Protein AF-A0A919H228-F1 (afdb_monomer_lite)

Sequence (212 aa):
MSLRRRLTRLFAGSGWNAVEVEDIHAIAPCDVLVVDIDRLEEVQDPTPVAALTYGTDVRHLGDVRADVRAIVDLDDLDEAFLEAVQEVAAGHGWISPTLVRPLLRGPHAGAAAHAGAQSAAQTTARTAAHPAAQAVAHTPLRVRHRDPVLTARESEVVSLVSQGMNNGEIAGALYIAESTVKFHMSNILQKTGFRDRSQLAARMPGRLPAAR

Foldseek 3Di:
DQLVVLLVVQPVLLQKDKDFDPDLVPDDDFLEKEEELVCQQVHDDQHEYAYEYAPQPNVPPPPGPYNDQHYDYSVPSHVLVSVQSVQSSVVHHYYHPRRPVSPVVPPPPPPPDPDDDDDDDDDDDDPDDPDPPDPSVPGMIGMHRHDQPQDLVLLLLLQVLLVVDDLVRSCVVVVHDSVVSVVSLVVSCVRRVPPDSVSSSVPDHRDNPDDD

InterPro domains:
  IPR000792 Transcription regulator LuxR, C-terminal [PF00196] (149-202)
  IPR000792 Transcription regulator LuxR, C-terminal [PR00038] (150-164)
  IPR000792 Transcription regulator LuxR, C-terminal [PR00038] (164-180)
  IPR000792 Transcription regulator LuxR, C-terminal [PR00038] (180-192)
  IPR000792 Transcription regulator LuxR, C-terminal [PS00622] (164-191)
  IPR000792 Transcription regulator LuxR, C-terminal [PS50043] (143-208)
  IPR000792 Transcription regulator LuxR, C-terminal [SM00421] (147-204)
  IPR000792 Transcription regulator LuxR, C-terminal [cd06170] (150-203)
  IPR016032 Signal transduction response regulator, C-terminal effector [SSF46894] (138-204)
  IPR036388 Winged helix-like DNA-binding domain superfamily [G3DSA:1.10.10.10] (113-205)

Secondary structure (DSSP, 8-state):
--HHHHHHHHTTTSSEEEEE-S-TTS----SEEEEEGGGGGG--S-S-EEEEESSS--TTGGG--S-EEEEEEGGGTTHHHHHHHHHHHTT--EE-HHHHHHHHT-TTTTSSSS-SS-----------------------EEEEEPPP---HHHHHHHHHHHTT--HHHHHHHHTS-HHHHHHHHHHHHHHHT-SSHHHHHHH----PPPP-

Organism: NCBI:txid67385

Structure (mmCIF, N/CA/C/O backbone):
data_AF-A0A919H228-F1
#
_entry.id   AF-A0A919H228-F1
#
loop_
_atom_site.group_PDB
_atom_site.id
_atom_site.type_symbol
_atom_site.label_atom_id
_atom_site.label_alt_id
_atom_site.label_comp_id
_atom_site.label_asym_id
_atom_site.label_entity_id
_atom_site.label_seq_id
_atom_site.pdbx_PDB_ins_code
_atom_site.Cartn_x
_atom_site.Cartn_y
_atom_site.Cartn_z
_atom_site.occupancy
_atom_site.B_iso_or_equiv
_atom_site.auth_seq_id
_atom_site.auth_comp_id
_atom_site.auth_asym_id
_atom_site.auth_atom_id
_atom_site.pdbx_PDB_model_num
ATOM 1 N N . MET A 1 1 ? 25.548 -4.931 -0.295 1.00 52.41 1 MET A N 1
ATOM 2 C CA . MET A 1 1 ? 24.426 -5.770 0.201 1.00 52.41 1 MET A CA 1
ATOM 3 C C . MET A 1 1 ? 23.535 -6.070 -0.997 1.00 52.41 1 MET A C 1
ATOM 5 O O . MET A 1 1 ? 23.352 -5.150 -1.777 1.00 52.41 1 MET A O 1
ATOM 9 N N . SER A 1 2 ? 23.040 -7.294 -1.218 1.00 70.44 2 SER A N 1
ATOM 10 C CA . SER A 1 2 ? 22.229 -7.555 -2.425 1.00 70.44 2 SER A CA 1
ATOM 11 C C . SER A 1 2 ? 20.886 -6.819 -2.358 1.00 70.44 2 SER A C 1
ATOM 13 O O . SER A 1 2 ? 20.246 -6.836 -1.301 1.00 70.44 2 SER A O 1
ATOM 15 N N . LEU A 1 3 ? 20.461 -6.202 -3.471 1.00 69.62 3 LEU A N 1
ATOM 16 C CA . LEU A 1 3 ? 19.177 -5.495 -3.601 1.00 69.62 3 LEU A CA 1
ATOM 17 C C . LEU A 1 3 ? 18.020 -6.350 -3.068 1.00 69.62 3 LEU A C 1
ATOM 19 O O . LEU A 1 3 ? 17.226 -5.904 -2.246 1.00 69.62 3 LEU A O 1
ATOM 23 N N . ARG A 1 4 ? 18.031 -7.633 -3.437 1.00 71.00 4 ARG A N 1
ATOM 24 C CA . ARG A 1 4 ? 17.135 -8.675 -2.932 1.00 71.00 4 ARG A CA 1
ATOM 25 C C . ARG A 1 4 ? 16.972 -8.641 -1.410 1.00 71.00 4 ARG A C 1
ATOM 27 O O . ARG A 1 4 ? 15.867 -8.507 -0.907 1.00 71.00 4 ARG A O 1
ATOM 34 N N . ARG A 1 5 ? 18.075 -8.704 -0.652 1.00 73.56 5 ARG A N 1
ATOM 35 C CA . ARG A 1 5 ? 18.026 -8.695 0.823 1.00 73.56 5 ARG A CA 1
ATOM 36 C C . ARG A 1 5 ? 17.520 -7.370 1.395 1.00 73.56 5 ARG A C 1
ATOM 38 O O . ARG A 1 5 ? 17.061 -7.374 2.536 1.00 73.56 5 ARG A O 1
ATOM 45 N N . ARG A 1 6 ? 17.669 -6.257 0.665 1.00 77.19 6 ARG A N 1
ATOM 46 C CA . ARG A 1 6 ? 17.141 -4.939 1.058 1.00 77.19 6 ARG A CA 1
ATOM 47 C C . ARG A 1 6 ? 15.624 -4.923 0.878 1.00 77.19 6 ARG A C 1
ATOM 49 O O . ARG A 1 6 ? 14.918 -4.681 1.848 1.00 77.19 6 ARG A O 1
ATOM 56 N N . LEU A 1 7 ? 15.142 -5.315 -0.300 1.00 79.31 7 LEU A N 1
ATOM 57 C CA . LEU A 1 7 ? 13.718 -5.353 -0.636 1.00 79.31 7 LEU A CA 1
ATOM 58 C C . LEU A 1 7 ? 12.942 -6.362 0.221 1.00 79.31 7 LEU A C 1
ATOM 60 O O . LEU A 1 7 ? 11.914 -6.009 0.787 1.00 79.31 7 LEU A O 1
ATOM 64 N N . THR A 1 8 ? 13.461 -7.577 0.436 1.00 78.00 8 THR A N 1
ATOM 65 C CA . THR A 1 8 ? 12.810 -8.556 1.330 1.00 78.00 8 THR A CA 1
ATOM 66 C C . THR A 1 8 ? 12.665 -8.029 2.759 1.00 78.00 8 THR A C 1
ATOM 68 O O . THR A 1 8 ? 11.653 -8.287 3.402 1.00 78.00 8 THR A O 1
ATOM 71 N N . ARG A 1 9 ? 13.661 -7.290 3.268 1.00 81.25 9 ARG A N 1
ATOM 72 C CA . ARG A 1 9 ? 13.572 -6.667 4.597 1.00 81.25 9 ARG A CA 1
ATOM 73 C C . ARG A 1 9 ? 12.569 -5.527 4.631 1.00 81.25 9 ARG A C 1
ATOM 75 O O . ARG A 1 9 ? 11.846 -5.412 5.608 1.00 81.25 9 ARG A O 1
ATOM 82 N N . LEU A 1 10 ? 12.528 -4.718 3.582 1.00 82.38 10 LEU A N 1
ATOM 83 C CA . LEU A 1 10 ? 11.635 -3.572 3.493 1.00 82.38 10 LEU A CA 1
ATOM 84 C C . LEU A 1 10 ? 10.159 -3.986 3.450 1.00 82.38 10 LEU A C 1
ATOM 86 O O . LEU A 1 10 ? 9.316 -3.362 4.084 1.00 82.38 10 LEU A O 1
ATOM 90 N N . PHE A 1 11 ? 9.856 -5.087 2.762 1.00 81.25 11 PHE A N 1
ATOM 91 C CA . PHE A 1 11 ? 8.508 -5.651 2.733 1.00 81.25 11 PHE A CA 1
ATOM 92 C C . PHE A 1 11 ? 8.161 -6.506 3.964 1.00 81.25 11 PHE A C 1
ATOM 94 O O . PHE A 1 11 ? 7.007 -6.892 4.156 1.00 81.25 11 PHE A O 1
ATOM 101 N N . ALA A 1 12 ? 9.128 -6.805 4.836 1.00 78.62 12 ALA A N 1
ATOM 102 C CA . ALA A 1 12 ? 8.861 -7.564 6.049 1.00 78.62 12 ALA A CA 1
ATOM 103 C C . ALA A 1 12 ? 8.071 -6.702 7.048 1.00 78.62 12 ALA A C 1
ATOM 105 O O . ALA A 1 12 ? 8.600 -5.766 7.636 1.00 78.62 12 ALA A O 1
ATOM 106 N N . GLY A 1 13 ? 6.796 -7.038 7.258 1.00 69.94 13 GLY A N 1
ATOM 107 C CA . GLY A 1 13 ? 5.924 -6.331 8.202 1.00 69.94 13 GLY A CA 1
ATOM 108 C C . GLY A 1 13 ? 5.185 -5.120 7.626 1.00 69.94 13 GLY A C 1
ATOM 109 O O . GLY A 1 13 ? 4.403 -4.517 8.349 1.00 69.94 13 GLY A O 1
ATOM 110 N N . SER A 1 14 ? 5.352 -4.802 6.336 1.00 68.88 14 SER A N 1
ATOM 111 C CA . SER A 1 14 ? 4.668 -3.671 5.686 1.00 68.88 14 SER A CA 1
ATOM 112 C C . SER A 1 14 ? 3.249 -3.990 5.201 1.00 68.88 14 SER A C 1
ATOM 114 O O . SER A 1 14 ? 2.602 -3.149 4.588 1.00 68.88 14 SER A O 1
ATOM 116 N N . GLY A 1 15 ? 2.767 -5.216 5.426 1.00 70.81 15 GLY A N 1
ATOM 117 C CA . GLY A 1 15 ? 1.489 -5.675 4.881 1.00 70.81 15 GLY A CA 1
ATOM 118 C C . GLY A 1 15 ? 1.546 -6.007 3.390 1.00 70.81 15 GLY A C 1
ATOM 119 O O . GLY A 1 15 ? 0.524 -6.346 2.821 1.00 70.81 15 GLY A O 1
ATOM 120 N N . TRP A 1 16 ? 2.719 -5.990 2.753 1.00 78.56 16 TRP A N 1
ATOM 121 C CA . TRP A 1 16 ? 2.899 -6.375 1.352 1.00 78.56 16 TRP A CA 1
ATOM 122 C C . TRP A 1 16 ? 3.677 -7.687 1.235 1.00 78.56 16 TRP A C 1
ATOM 124 O O . TRP A 1 16 ? 4.586 -7.978 2.009 1.00 78.56 16 TRP A O 1
ATOM 134 N N . ASN A 1 17 ? 3.316 -8.498 0.248 1.00 81.44 17 ASN A N 1
ATOM 135 C CA . ASN A 1 17 ? 4.008 -9.720 -0.120 1.00 81.44 17 ASN A CA 1
ATOM 136 C C . ASN A 1 17 ? 4.773 -9.499 -1.427 1.00 81.44 17 ASN A C 1
ATOM 138 O O . ASN A 1 17 ? 4.157 -9.373 -2.487 1.00 81.44 17 ASN A O 1
ATOM 142 N N . ALA A 1 18 ? 6.102 -9.478 -1.344 1.00 84.06 18 ALA A N 1
ATOM 143 C CA . ALA A 1 18 ? 6.985 -9.391 -2.499 1.00 84.06 18 ALA A CA 1
ATOM 144 C C . ALA A 1 18 ? 7.509 -10.783 -2.877 1.00 84.06 18 ALA A C 1
ATOM 146 O O . ALA A 1 18 ? 8.080 -11.487 -2.044 1.00 84.06 18 ALA A O 1
ATOM 147 N N . VAL A 1 19 ? 7.312 -11.178 -4.132 1.00 83.19 19 VAL A N 1
ATOM 148 C CA . VAL A 1 19 ? 7.723 -12.476 -4.677 1.00 83.19 19 VAL A CA 1
ATOM 149 C C . VAL A 1 19 ? 8.579 -12.242 -5.912 1.00 83.19 19 VAL A C 1
ATOM 151 O O . VAL A 1 19 ? 8.174 -11.515 -6.816 1.00 83.19 19 VAL A O 1
ATOM 154 N N . GLU A 1 20 ? 9.745 -12.879 -5.956 1.00 83.00 20 GLU A N 1
ATOM 155 C CA . GLU A 1 20 ? 10.616 -12.867 -7.132 1.00 83.00 20 GLU A CA 1
ATOM 156 C C . GLU A 1 20 ? 9.922 -13.491 -8.340 1.00 83.00 20 GLU A C 1
ATOM 158 O O . GLU A 1 20 ? 9.188 -14.478 -8.236 1.00 83.00 20 GLU A O 1
ATOM 163 N N . VAL A 1 21 ? 10.160 -12.880 -9.490 1.00 80.50 21 VAL A N 1
ATOM 164 C CA . VAL A 1 21 ? 9.673 -13.339 -10.779 1.00 80.50 21 VAL A CA 1
ATOM 165 C C . VAL A 1 21 ? 10.855 -13.957 -11.521 1.00 80.50 21 VAL A C 1
ATOM 167 O O . VAL A 1 21 ? 11.836 -13.273 -11.813 1.00 80.50 21 VAL A O 1
ATOM 170 N N . GLU A 1 22 ? 10.770 -15.260 -11.795 1.00 76.38 22 GLU A N 1
ATOM 171 C CA . GLU A 1 22 ? 11.784 -15.992 -12.569 1.00 76.38 22 GLU A CA 1
ATOM 172 C C . GLU A 1 22 ? 11.639 -15.740 -14.076 1.00 76.38 22 GLU A C 1
ATOM 174 O O . GLU A 1 22 ? 12.640 -15.575 -14.767 1.00 76.38 22 GLU A O 1
ATOM 179 N N . ASP A 1 23 ? 10.398 -15.646 -14.563 1.00 78.25 23 ASP A N 1
ATOM 180 C CA . ASP A 1 23 ? 10.063 -15.368 -15.961 1.00 78.25 23 ASP A CA 1
ATOM 181 C C . ASP A 1 23 ? 9.097 -14.177 -16.047 1.00 78.25 23 ASP A C 1
ATOM 183 O O . ASP A 1 23 ? 7.958 -14.236 -15.574 1.00 78.25 23 ASP A O 1
ATOM 187 N N . ILE A 1 24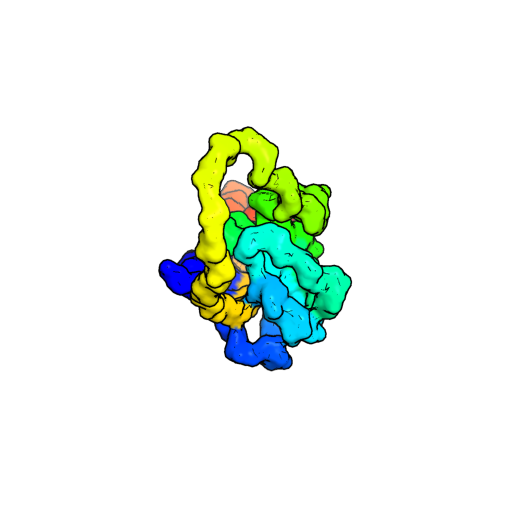 ? 9.572 -13.083 -16.646 1.00 73.75 24 ILE A N 1
ATOM 188 C CA . ILE A 1 24 ? 8.833 -11.822 -16.791 1.00 73.75 24 ILE A CA 1
ATOM 189 C C . ILE A 1 24 ? 7.689 -11.921 -17.814 1.00 73.75 24 ILE A C 1
ATOM 191 O O . ILE A 1 24 ? 6.810 -11.063 -17.840 1.00 73.75 24 ILE A O 1
ATOM 195 N N . HIS A 1 25 ? 7.653 -12.978 -18.627 1.00 77.25 25 HIS A N 1
ATOM 196 C CA . HIS A 1 25 ? 6.555 -13.245 -19.556 1.00 77.25 25 HIS A CA 1
ATOM 197 C C . HIS A 1 25 ? 5.446 -14.105 -18.930 1.00 77.25 25 HIS A C 1
ATOM 199 O O . HIS A 1 25 ? 4.345 -14.177 -19.475 1.00 77.25 25 HIS A O 1
ATOM 205 N N . ALA A 1 26 ? 5.701 -14.730 -17.775 1.00 76.88 26 ALA A N 1
ATOM 206 C CA . ALA A 1 26 ? 4.776 -15.635 -17.088 1.00 76.88 26 ALA A CA 1
ATOM 207 C C . ALA A 1 26 ? 4.393 -15.121 -15.687 1.00 76.88 26 ALA A C 1
ATOM 209 O O . ALA A 1 26 ? 4.400 -15.850 -14.687 1.00 76.88 26 ALA A O 1
ATOM 210 N N . ILE A 1 27 ? 4.044 -13.838 -15.596 1.00 75.19 27 ILE A N 1
ATOM 211 C CA . ILE A 1 27 ? 3.711 -13.187 -14.328 1.00 75.19 27 ILE A CA 1
ATOM 212 C C . ILE A 1 27 ? 2.264 -13.518 -13.958 1.00 75.19 27 ILE A C 1
ATOM 214 O O . ILE A 1 27 ? 1.318 -13.023 -14.562 1.00 75.19 27 ILE A O 1
ATOM 218 N N . ALA A 1 28 ? 2.059 -14.352 -12.933 1.00 75.69 28 ALA A N 1
ATOM 219 C CA . ALA A 1 28 ? 0.715 -14.475 -12.351 1.00 75.69 28 ALA A CA 1
ATOM 220 C C . ALA A 1 28 ? 0.270 -13.104 -11.794 1.00 75.69 28 ALA A C 1
ATOM 222 O O . ALA A 1 28 ? 1.145 -12.385 -11.299 1.00 75.69 28 ALA A O 1
ATOM 223 N N . PRO A 1 29 ? -1.040 -12.777 -11.775 1.00 77.00 29 PRO A N 1
ATOM 224 C CA . PRO A 1 29 ? -1.524 -11.408 -11.559 1.00 77.00 29 PRO A CA 1
ATOM 225 C C . PRO A 1 29 ? -0.904 -10.750 -10.319 1.00 77.00 29 PRO A C 1
ATOM 227 O O . PRO A 1 29 ? -0.531 -11.452 -9.373 1.00 77.00 29 PRO A O 1
ATOM 230 N N . CYS A 1 30 ? -0.792 -9.429 -10.269 1.00 81.31 30 CYS A N 1
ATOM 231 C CA . CYS A 1 30 ? -0.321 -8.711 -9.082 1.00 81.31 30 CYS A CA 1
ATOM 232 C C . CYS A 1 30 ? -0.790 -7.262 -9.067 1.00 81.31 30 CYS A C 1
ATOM 234 O O . CYS A 1 30 ? -1.330 -6.791 -10.060 1.00 81.31 30 CYS A O 1
ATOM 236 N N . ASP A 1 31 ? -0.629 -6.600 -7.919 1.00 82.62 31 ASP A N 1
ATOM 237 C CA . ASP A 1 31 ? -1.067 -5.211 -7.753 1.00 82.62 31 ASP A CA 1
ATOM 238 C C . ASP A 1 31 ? -0.036 -4.252 -8.356 1.00 82.62 31 ASP A C 1
ATOM 240 O O . ASP A 1 31 ? -0.399 -3.284 -9.019 1.00 82.62 31 ASP A O 1
ATOM 244 N N . VAL A 1 32 ? 1.253 -4.544 -8.146 1.00 87.25 32 VAL A N 1
ATOM 245 C CA . VAL A 1 32 ? 2.373 -3.775 -8.697 1.00 87.25 32 VAL A CA 1
ATOM 246 C C . VAL A 1 32 ? 3.491 -4.720 -9.117 1.00 87.25 32 VAL A C 1
ATOM 248 O O . VAL A 1 32 ? 3.887 -5.613 -8.358 1.00 87.25 32 VAL A O 1
ATOM 251 N N . LEU A 1 33 ? 4.040 -4.491 -10.306 1.00 89.06 33 LEU A N 1
ATOM 252 C CA . LEU A 1 33 ? 5.268 -5.124 -10.761 1.00 89.06 33 LEU A CA 1
ATOM 253 C C . LEU A 1 33 ? 6.442 -4.155 -10.575 1.00 89.06 33 LEU A C 1
ATOM 255 O O . LEU A 1 33 ? 6.448 -3.055 -11.116 1.00 89.06 33 LEU A O 1
ATOM 259 N N . VAL A 1 34 ? 7.446 -4.559 -9.807 1.00 88.50 34 VAL A N 1
ATOM 260 C CA . VAL A 1 34 ? 8.679 -3.794 -9.607 1.00 88.50 34 VAL A CA 1
ATOM 261 C C . VAL A 1 34 ? 9.751 -4.366 -10.525 1.00 88.50 34 VAL A C 1
ATOM 263 O O . VAL A 1 34 ? 10.080 -5.552 -10.433 1.00 88.50 34 VAL A O 1
ATOM 266 N N . VAL A 1 35 ? 10.294 -3.533 -11.406 1.00 87.19 35 VAL A N 1
ATOM 267 C CA . VAL A 1 35 ? 11.241 -3.950 -12.451 1.00 87.19 35 VAL A CA 1
ATOM 268 C C . VAL A 1 35 ? 12.373 -2.943 -12.536 1.00 87.19 35 VAL A C 1
ATOM 270 O O . VAL A 1 35 ? 12.174 -1.763 -12.274 1.00 87.19 35 VAL A O 1
ATOM 273 N N . ASP A 1 36 ? 13.561 -3.399 -12.904 1.00 85.31 36 ASP A N 1
ATOM 2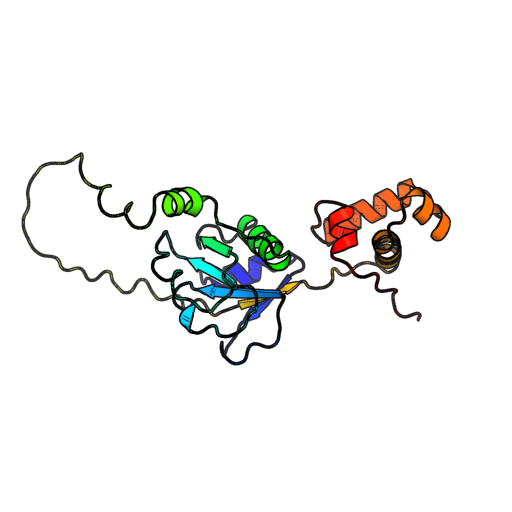74 C CA . ASP A 1 36 ? 14.630 -2.494 -13.311 1.00 85.31 36 ASP A CA 1
ATOM 275 C C . ASP A 1 36 ? 14.251 -1.730 -14.589 1.00 85.31 36 ASP A C 1
ATOM 277 O O . ASP A 1 36 ? 13.639 -2.298 -15.498 1.00 85.31 36 ASP A O 1
ATOM 281 N N . ILE A 1 37 ? 14.617 -0.453 -14.668 1.00 80.12 37 ILE A N 1
ATOM 282 C CA . ILE A 1 37 ? 14.368 0.384 -15.841 1.00 80.12 37 ILE A CA 1
ATOM 283 C C . ILE A 1 37 ? 14.961 -0.206 -17.130 1.00 80.12 37 ILE A C 1
ATOM 285 O O . ILE A 1 37 ? 14.354 -0.059 -18.188 1.00 80.12 37 ILE A O 1
ATOM 289 N N . ASP A 1 38 ? 16.063 -0.957 -17.046 1.00 78.75 38 ASP A N 1
ATOM 290 C CA . ASP A 1 38 ? 16.699 -1.610 -18.197 1.00 78.75 38 ASP A CA 1
ATOM 291 C C . ASP A 1 38 ? 15.895 -2.808 -18.734 1.00 78.75 38 ASP A C 1
ATOM 293 O O . ASP A 1 38 ? 16.128 -3.275 -19.847 1.00 78.75 38 ASP A O 1
ATOM 297 N N . ARG A 1 39 ? 14.937 -3.325 -17.954 1.00 79.25 39 ARG A N 1
ATOM 298 C CA . ARG A 1 39 ? 14.110 -4.493 -18.310 1.00 79.25 39 ARG A CA 1
ATOM 299 C C . ARG A 1 39 ? 12.661 -4.136 -18.627 1.00 79.25 39 ARG A C 1
ATOM 301 O O . ARG A 1 39 ? 11.820 -5.021 -18.779 1.00 79.25 39 ARG A O 1
ATOM 308 N N . LEU A 1 40 ? 12.350 -2.845 -18.732 1.00 78.50 40 LEU A N 1
ATOM 309 C CA . LEU A 1 40 ? 10.994 -2.352 -18.984 1.00 78.50 40 LEU A CA 1
ATOM 310 C C . LEU A 1 40 ? 10.444 -2.812 -20.342 1.00 78.50 40 LEU A C 1
ATOM 312 O O . LEU A 1 40 ? 9.253 -3.091 -20.454 1.00 78.50 40 LEU A O 1
ATOM 316 N N . GLU A 1 41 ? 11.306 -2.939 -21.354 1.00 79.62 41 GLU A N 1
ATOM 317 C CA . GLU A 1 41 ? 10.937 -3.385 -22.707 1.00 79.62 41 GLU A CA 1
ATOM 318 C C . GLU A 1 41 ? 10.435 -4.840 -22.748 1.00 79.62 41 GLU A C 1
ATOM 320 O O . GLU A 1 41 ? 9.678 -5.216 -23.643 1.00 79.62 41 GLU A O 1
ATOM 325 N N . GLU A 1 42 ? 10.822 -5.663 -21.768 1.00 80.75 42 GLU A N 1
ATOM 326 C CA . GLU A 1 42 ? 10.396 -7.062 -21.662 1.00 80.75 42 GLU A CA 1
ATOM 327 C C . GLU A 1 42 ? 8.961 -7.201 -21.112 1.00 80.75 42 GLU A C 1
ATOM 329 O O . GLU A 1 42 ? 8.337 -8.259 -21.255 1.00 80.75 42 GLU A O 1
ATOM 334 N N . VAL A 1 43 ? 8.424 -6.145 -20.487 1.00 80.19 43 VAL A N 1
ATOM 335 C CA . VAL A 1 43 ? 7.099 -6.143 -19.857 1.00 80.19 43 VAL A CA 1
ATOM 336 C C . VAL A 1 43 ? 6.015 -5.928 -20.913 1.00 80.19 43 VAL A C 1
ATOM 338 O O . VAL A 1 43 ? 5.967 -4.907 -21.595 1.00 80.19 43 VAL A O 1
ATOM 341 N N . GLN A 1 44 ? 5.109 -6.900 -21.028 1.00 71.56 44 GLN A N 1
ATOM 342 C CA . GLN A 1 44 ? 4.022 -6.894 -22.021 1.00 71.56 44 GLN A CA 1
ATOM 343 C C . GLN A 1 44 ? 2.624 -6.742 -21.399 1.00 71.56 44 GLN A C 1
ATOM 345 O O . GLN A 1 44 ? 1.644 -6.577 -22.122 1.00 71.56 44 GLN A O 1
ATOM 350 N N . ASP A 1 45 ? 2.526 -6.826 -20.074 1.00 70.25 45 ASP A N 1
ATOM 351 C CA . ASP A 1 45 ? 1.268 -6.884 -19.327 1.00 70.25 45 ASP A CA 1
ATOM 352 C C . ASP A 1 45 ? 0.805 -5.468 -18.915 1.00 70.25 45 ASP A C 1
ATOM 354 O O . ASP A 1 45 ? 1.647 -4.668 -18.502 1.00 70.25 45 ASP A O 1
ATOM 358 N N . PRO A 1 46 ? -0.502 -5.130 -18.962 1.00 70.69 46 PRO A N 1
ATOM 359 C CA . PRO A 1 46 ? -1.057 -3.875 -18.425 1.00 70.69 46 PRO A CA 1
ATOM 360 C C . PRO A 1 46 ? -0.938 -3.695 -16.900 1.00 70.69 46 PRO A C 1
ATOM 362 O O . PRO A 1 46 ? -1.536 -2.772 -16.345 1.00 70.69 46 PRO A O 1
ATOM 365 N N . THR A 1 47 ? -0.225 -4.575 -16.197 1.00 80.25 47 THR A N 1
ATOM 366 C CA . THR A 1 47 ? -0.010 -4.448 -14.755 1.00 80.25 47 THR A CA 1
ATOM 367 C C . THR A 1 47 ? 0.784 -3.166 -14.451 1.00 80.25 47 THR A C 1
ATOM 369 O O . THR A 1 47 ? 1.797 -2.919 -15.106 1.00 80.25 47 THR A O 1
ATOM 372 N N . PRO A 1 48 ? 0.382 -2.363 -13.446 1.00 83.62 48 PRO A N 1
ATOM 373 C CA . PRO A 1 48 ? 1.115 -1.163 -13.054 1.00 83.62 48 PRO A CA 1
ATOM 374 C C . PRO A 1 48 ? 2.574 -1.459 -12.687 1.00 83.62 48 PRO A C 1
ATOM 376 O O . PRO A 1 48 ? 2.848 -2.334 -11.857 1.00 83.62 48 PRO A O 1
ATOM 379 N N . VAL A 1 49 ? 3.506 -0.703 -13.269 1.00 86.50 49 VAL A N 1
ATOM 380 C CA . VAL A 1 49 ? 4.949 -0.893 -13.081 1.00 86.50 49 VAL A CA 1
ATOM 381 C C . VAL A 1 49 ? 5.559 0.215 -12.226 1.00 86.50 49 VAL A C 1
ATOM 383 O O . VAL A 1 49 ? 5.370 1.407 -12.485 1.00 86.50 49 VAL A O 1
ATOM 386 N N . ALA A 1 50 ? 6.345 -0.194 -11.230 1.00 88.44 50 ALA A N 1
ATOM 387 C CA . ALA A 1 50 ? 7.286 0.654 -10.511 1.00 88.44 50 ALA A CA 1
ATOM 388 C C . ALA A 1 50 ? 8.712 0.348 -10.995 1.00 88.44 50 ALA A C 1
ATOM 390 O O . ALA A 1 50 ? 9.279 -0.701 -10.681 1.00 88.44 50 ALA A O 1
ATOM 391 N N . ALA A 1 51 ? 9.276 1.257 -11.786 1.00 87.19 51 ALA A N 1
ATOM 392 C CA . ALA A 1 51 ? 10.611 1.131 -12.350 1.00 87.19 51 ALA A CA 1
ATOM 393 C C . ALA A 1 51 ? 11.673 1.557 -11.328 1.00 87.19 51 ALA A C 1
ATOM 395 O O . ALA A 1 51 ? 11.599 2.651 -10.767 1.00 87.19 51 ALA A O 1
ATOM 396 N N . LEU A 1 52 ? 12.671 0.708 -11.106 1.00 86.12 52 LEU A N 1
ATOM 397 C CA . LEU A 1 52 ? 13.855 1.016 -10.315 1.00 86.12 52 LEU A CA 1
ATOM 398 C C . LEU A 1 52 ? 14.940 1.572 -11.239 1.00 86.12 52 LEU A C 1
ATOM 400 O O . LEU A 1 52 ? 15.282 0.932 -12.229 1.00 86.12 52 LEU A O 1
ATOM 404 N N . THR A 1 53 ? 15.491 2.739 -10.912 1.00 82.31 53 THR A N 1
ATOM 405 C CA . THR A 1 53 ? 16.591 3.361 -11.663 1.00 82.31 53 THR A CA 1
ATOM 406 C C . THR A 1 53 ? 17.789 3.642 -10.768 1.00 82.31 53 THR A C 1
ATOM 408 O O . THR A 1 53 ? 17.646 4.074 -9.622 1.00 82.31 53 THR A O 1
ATOM 411 N N . TYR A 1 54 ? 18.989 3.407 -11.296 1.00 74.19 54 TYR A N 1
ATOM 412 C CA . TYR A 1 54 ? 20.225 3.854 -10.668 1.00 74.19 54 TYR A CA 1
ATOM 413 C C . TYR A 1 54 ? 20.605 5.220 -11.251 1.00 74.19 54 TYR A C 1
ATOM 415 O O . TYR A 1 54 ? 21.121 5.324 -12.364 1.00 74.19 54 TYR A O 1
ATOM 423 N N . GLY A 1 55 ? 20.312 6.288 -10.510 1.00 65.81 55 GLY A N 1
ATOM 424 C CA . GLY A 1 55 ? 20.511 7.657 -10.979 1.00 65.81 55 GLY A CA 1
ATOM 425 C C . GLY A 1 55 ? 19.452 8.117 -11.988 1.00 65.81 55 GLY A C 1
ATOM 426 O O . GLY A 1 55 ? 18.313 7.654 -12.000 1.00 65.81 55 GLY A O 1
ATOM 427 N N . THR A 1 56 ? 19.811 9.093 -12.822 1.00 58.78 56 THR A N 1
ATOM 428 C CA . THR A 1 56 ? 18.852 9.903 -13.597 1.00 58.78 56 THR A CA 1
ATOM 429 C C . THR A 1 56 ? 18.641 9.414 -15.028 1.00 58.78 56 THR A C 1
ATOM 431 O O . THR A 1 56 ? 18.187 10.181 -15.881 1.00 58.78 56 THR A O 1
ATOM 434 N N . ASP A 1 57 ? 19.036 8.180 -15.328 1.00 62.44 57 ASP A N 1
ATOM 435 C CA . ASP A 1 57 ? 19.055 7.672 -16.691 1.00 62.44 57 ASP A CA 1
ATOM 436 C C . ASP A 1 57 ? 17.700 7.087 -17.110 1.00 62.44 57 ASP A C 1
ATOM 438 O O . ASP A 1 57 ? 17.486 5.884 -17.154 1.00 62.44 57 ASP A O 1
ATOM 442 N N . VAL A 1 58 ? 16.752 7.972 -17.410 1.00 62.00 58 VAL A N 1
ATOM 443 C CA . VAL A 1 58 ? 15.391 7.609 -17.845 1.00 62.00 58 VAL A CA 1
ATOM 444 C C . VAL A 1 58 ? 15.216 7.614 -19.364 1.00 62.00 58 VAL A C 1
ATOM 446 O O . VAL A 1 58 ? 14.106 7.785 -19.872 1.00 62.00 58 VAL A O 1
ATOM 449 N N . ARG A 1 59 ? 16.312 7.464 -20.118 1.00 59.03 59 ARG A N 1
ATOM 450 C CA . ARG A 1 59 ? 16.326 7.625 -21.584 1.00 59.03 59 ARG A CA 1
ATOM 451 C C . ARG A 1 59 ? 15.374 6.679 -22.327 1.00 59.03 59 ARG A C 1
ATOM 453 O O . ARG A 1 59 ? 15.019 6.969 -23.464 1.00 59.03 59 ARG A O 1
ATOM 460 N N . HIS A 1 60 ? 14.935 5.606 -21.676 1.00 59.91 60 HIS A N 1
ATOM 461 C CA . HIS A 1 60 ? 14.181 4.518 -22.288 1.00 59.91 60 HIS A CA 1
ATOM 462 C C . HIS A 1 60 ? 12.661 4.594 -22.089 1.00 59.91 60 HIS A C 1
ATOM 464 O O . HIS A 1 60 ? 11.952 3.833 -22.729 1.00 59.91 60 HIS A O 1
ATOM 470 N N . LEU A 1 61 ? 12.123 5.517 -21.277 1.00 61.69 61 LEU A N 1
ATOM 471 C CA . LEU A 1 61 ? 10.684 5.512 -20.948 1.00 61.69 61 LEU A CA 1
ATOM 472 C C . LEU A 1 61 ? 9.736 5.859 -22.112 1.00 61.69 61 LEU A C 1
ATOM 474 O O . LEU A 1 61 ? 8.551 5.553 -22.025 1.00 61.69 61 LEU A O 1
ATOM 478 N N . GLY A 1 6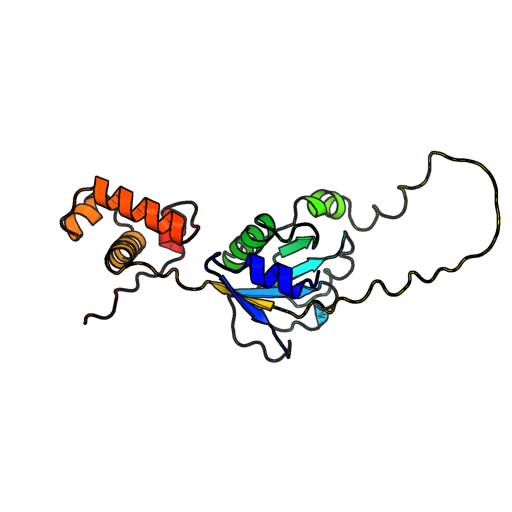2 ? 10.220 6.513 -23.171 1.00 59.00 62 GLY A N 1
ATOM 479 C CA . GLY A 1 62 ? 9.361 7.056 -24.234 1.00 59.00 62 GLY A CA 1
ATOM 480 C C . GLY A 1 62 ? 8.677 6.010 -25.122 1.00 59.00 62 GLY A C 1
ATOM 481 O O . GLY A 1 62 ? 7.596 6.285 -25.635 1.00 59.00 62 GLY A O 1
ATOM 482 N N . ASP A 1 63 ? 9.274 4.824 -25.264 1.00 62.94 63 ASP A N 1
ATOM 483 C CA . ASP A 1 63 ? 8.838 3.788 -26.217 1.00 62.94 63 ASP A CA 1
ATOM 484 C C . ASP A 1 63 ? 8.342 2.499 -25.534 1.00 62.94 63 ASP A C 1
ATOM 486 O O . ASP A 1 63 ? 8.068 1.489 -26.191 1.00 62.94 63 ASP A O 1
ATOM 490 N N . VAL A 1 64 ? 8.203 2.508 -24.206 1.00 68.31 64 VAL A N 1
ATOM 491 C CA . VAL A 1 64 ? 7.847 1.304 -23.450 1.00 68.31 64 VAL A CA 1
ATOM 492 C C . VAL A 1 64 ? 6.339 1.080 -23.478 1.00 68.31 64 VAL A C 1
ATOM 494 O O . VAL A 1 64 ? 5.546 1.978 -23.206 1.00 68.31 64 VAL A O 1
ATOM 497 N N . ARG A 1 65 ? 5.931 -0.159 -23.768 1.00 67.00 65 ARG A N 1
ATOM 498 C CA . ARG A 1 65 ? 4.522 -0.591 -23.746 1.00 67.00 65 ARG A CA 1
ATOM 499 C C . ARG A 1 65 ? 3.957 -0.818 -22.339 1.00 67.00 65 ARG A C 1
ATOM 501 O O . ARG A 1 65 ? 2.758 -1.044 -22.204 1.00 67.00 65 ARG A O 1
ATOM 508 N N . ALA A 1 66 ? 4.811 -0.795 -21.325 1.00 78.69 66 ALA A N 1
ATOM 509 C CA . ALA A 1 66 ? 4.458 -1.019 -19.933 1.00 78.69 66 ALA A CA 1
ATOM 510 C C . ALA A 1 66 ? 3.726 0.193 -19.338 1.00 78.69 66 ALA A C 1
ATOM 512 O O . ALA A 1 66 ? 4.060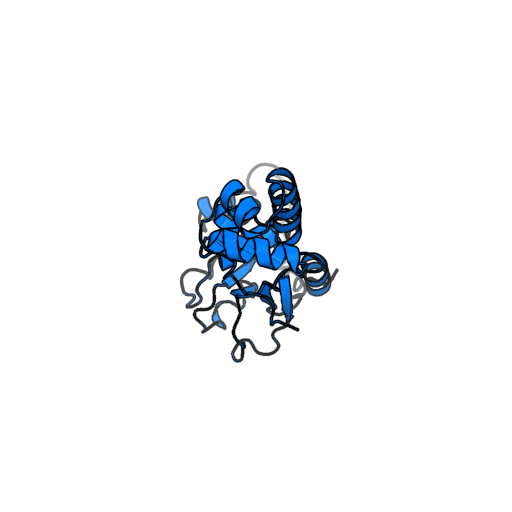 1.340 -19.637 1.00 78.69 66 ALA A O 1
ATOM 513 N N . ASP A 1 67 ? 2.772 -0.055 -18.440 1.00 83.50 67 ASP A N 1
ATOM 514 C CA . ASP A 1 67 ? 2.090 0.996 -17.676 1.00 83.50 67 ASP A CA 1
ATOM 515 C C . ASP A 1 67 ? 2.972 1.463 -16.508 1.00 83.50 67 ASP A C 1
ATOM 517 O O . ASP A 1 67 ? 2.782 1.087 -15.347 1.00 83.50 67 ASP A O 1
ATOM 521 N N . VAL A 1 68 ? 4.012 2.233 -16.833 1.00 86.00 68 VAL A N 1
ATOM 522 C CA . VAL A 1 68 ? 4.957 2.767 -15.848 1.00 86.00 68 VAL A CA 1
ATOM 523 C C . VAL A 1 68 ? 4.290 3.893 -15.072 1.00 86.00 68 VAL A C 1
ATOM 525 O O . VAL A 1 68 ? 4.087 4.992 -15.588 1.00 86.00 68 VAL A O 1
ATOM 528 N N . ARG A 1 69 ? 3.985 3.630 -13.802 1.00 87.75 69 ARG A N 1
ATOM 529 C CA . ARG A 1 69 ? 3.353 4.604 -12.903 1.00 87.75 69 ARG A CA 1
ATOM 530 C C . ARG A 1 69 ? 4.298 5.131 -11.839 1.00 87.75 69 ARG A C 1
ATOM 532 O O . ARG A 1 69 ? 4.035 6.196 -11.289 1.00 87.75 69 ARG A O 1
ATOM 539 N N . ALA A 1 70 ? 5.402 4.437 -11.567 1.00 88.62 70 ALA A N 1
ATOM 540 C CA . ALA A 1 70 ? 6.436 4.970 -10.694 1.00 88.62 70 ALA A CA 1
ATOM 541 C C . ALA A 1 70 ? 7.845 4.843 -11.248 1.00 88.62 70 ALA A C 1
ATOM 543 O O . ALA A 1 70 ? 8.183 3.844 -11.879 1.00 88.62 70 ALA A O 1
ATOM 544 N N . ILE A 1 71 ? 8.669 5.840 -10.930 1.00 88.19 71 ILE A N 1
ATOM 545 C CA . ILE A 1 71 ? 10.123 5.792 -11.082 1.00 88.19 71 ILE A CA 1
ATOM 546 C C . ILE A 1 71 ? 10.731 6.013 -9.701 1.00 88.19 71 ILE A C 1
ATOM 548 O O . ILE A 1 71 ? 10.525 7.062 -9.081 1.00 88.19 71 ILE A O 1
ATOM 552 N N . VAL A 1 72 ? 11.462 5.016 -9.219 1.00 87.62 72 VAL A N 1
ATOM 553 C CA . VAL A 1 72 ? 12.048 4.998 -7.881 1.00 87.62 72 VAL A CA 1
ATOM 554 C C . VAL A 1 72 ? 13.560 4.918 -8.001 1.00 87.62 72 VAL A C 1
ATOM 556 O O . VAL A 1 72 ? 14.105 4.059 -8.696 1.00 87.62 72 VAL A O 1
ATOM 559 N N . ASP A 1 73 ? 14.229 5.820 -7.299 1.00 85.69 73 ASP A N 1
ATOM 560 C CA . ASP A 1 73 ? 15.671 5.782 -7.121 1.00 85.69 73 ASP A CA 1
ATOM 561 C C . ASP A 1 73 ? 16.057 4.587 -6.238 1.00 85.69 73 ASP A C 1
ATOM 563 O O . ASP A 1 73 ? 15.475 4.368 -5.172 1.00 85.69 73 ASP A O 1
ATOM 567 N N . LEU A 1 74 ? 17.049 3.804 -6.663 1.00 83.81 74 LEU A N 1
ATOM 568 C CA . LEU A 1 74 ? 17.583 2.709 -5.853 1.00 83.81 74 LEU A CA 1
ATOM 569 C C . LEU A 1 74 ? 18.178 3.171 -4.515 1.00 83.81 74 LEU A C 1
ATOM 571 O O . LEU A 1 74 ? 18.278 2.369 -3.571 1.00 83.81 74 LEU A O 1
ATOM 575 N N . ASP A 1 75 ? 18.585 4.433 -4.416 1.00 82.06 75 ASP A N 1
ATOM 576 C CA . ASP A 1 75 ? 19.062 4.993 -3.158 1.00 82.06 75 ASP A CA 1
ATOM 577 C C . ASP A 1 75 ? 17.909 5.150 -2.141 1.00 82.06 75 ASP A C 1
ATOM 579 O O . ASP A 1 75 ? 18.112 4.851 -0.957 1.00 82.06 75 ASP A O 1
ATOM 583 N N . ASP A 1 76 ? 16.677 5.388 -2.612 1.00 81.31 76 ASP A N 1
ATOM 584 C CA . ASP A 1 76 ? 15.443 5.613 -1.829 1.00 81.31 76 ASP A CA 1
ATOM 585 C C . ASP A 1 76 ? 14.652 4.321 -1.512 1.00 81.31 76 ASP A C 1
ATOM 587 O O . ASP A 1 76 ? 13.434 4.326 -1.325 1.00 81.31 76 ASP A O 1
ATOM 591 N N . LEU A 1 77 ? 15.316 3.162 -1.459 1.00 83.38 77 LEU A N 1
ATOM 592 C CA . LEU A 1 77 ? 14.662 1.894 -1.097 1.00 83.38 77 LEU A CA 1
ATOM 593 C C . LEU A 1 77 ? 14.460 1.767 0.418 1.00 83.38 77 LEU A C 1
ATOM 595 O O . LEU A 1 77 ? 15.126 0.963 1.090 1.00 83.38 77 LEU A O 1
ATOM 599 N N . ASP A 1 78 ? 13.559 2.593 0.934 1.00 83.44 78 ASP A N 1
ATOM 600 C CA . ASP A 1 78 ? 13.121 2.701 2.324 1.00 83.44 78 ASP A CA 1
ATOM 601 C C . ASP A 1 78 ? 11.600 2.988 2.409 1.00 83.44 78 ASP A C 1
ATOM 603 O O . ASP A 1 78 ? 10.821 2.459 1.612 1.00 83.44 78 ASP A O 1
ATOM 607 N N . GLU A 1 79 ? 11.143 3.765 3.397 1.00 75.31 79 GLU A N 1
ATOM 608 C CA . GLU A 1 79 ? 9.731 4.149 3.541 1.00 75.31 79 GLU A CA 1
ATOM 609 C C . GLU A 1 79 ? 9.175 4.854 2.293 1.00 75.31 79 GLU A C 1
ATOM 611 O O . GLU A 1 79 ? 8.023 4.608 1.930 1.00 75.31 79 GLU A O 1
ATOM 616 N N . ALA A 1 80 ? 9.993 5.638 1.579 1.00 74.50 80 ALA A N 1
ATOM 617 C CA . ALA A 1 80 ? 9.575 6.315 0.352 1.00 74.50 80 ALA A CA 1
ATOM 618 C C . ALA A 1 80 ? 9.230 5.319 -0.766 1.00 74.50 80 ALA A C 1
ATOM 620 O O . ALA A 1 80 ? 8.296 5.532 -1.539 1.00 74.50 80 ALA A O 1
ATOM 621 N N . PHE A 1 81 ? 9.937 4.190 -0.835 1.00 86.25 81 PHE A N 1
ATOM 622 C CA . PHE A 1 81 ? 9.614 3.125 -1.780 1.00 86.25 81 PHE A CA 1
ATOM 623 C C . PHE A 1 81 ? 8.319 2.388 -1.416 1.00 86.25 81 PHE A C 1
ATOM 625 O O . PHE A 1 81 ? 7.555 2.013 -2.306 1.00 86.25 81 PHE A O 1
ATOM 632 N N . LEU A 1 82 ? 8.033 2.193 -0.124 1.00 83.00 82 LEU A N 1
ATOM 633 C CA . LEU A 1 82 ? 6.746 1.628 0.298 1.00 83.00 82 LEU A CA 1
ATOM 634 C C . LEU A 1 82 ? 5.585 2.553 -0.082 1.00 83.00 82 LEU A C 1
ATOM 636 O O . LEU A 1 82 ? 4.562 2.068 -0.565 1.00 83.00 82 LEU A O 1
ATOM 640 N N . GLU A 1 83 ? 5.760 3.865 0.081 1.00 79.88 83 GLU A N 1
ATOM 641 C CA . GLU A 1 83 ? 4.791 4.865 -0.372 1.00 79.88 83 GLU A CA 1
ATOM 642 C C . GLU A 1 83 ? 4.611 4.811 -1.895 1.00 79.88 83 GLU A C 1
ATOM 644 O O . GLU A 1 83 ? 3.481 4.735 -2.372 1.00 79.88 83 GLU A O 1
ATOM 649 N N . ALA A 1 84 ? 5.703 4.714 -2.660 1.00 84.25 84 ALA A N 1
ATOM 650 C CA . ALA A 1 84 ? 5.649 4.561 -4.113 1.00 84.25 84 ALA A CA 1
ATOM 651 C C . ALA A 1 84 ? 4.787 3.363 -4.542 1.00 84.25 84 ALA A C 1
ATOM 653 O O . ALA A 1 84 ? 3.911 3.490 -5.395 1.00 84.25 84 ALA A O 1
ATOM 654 N N . VAL A 1 85 ? 5.001 2.196 -3.926 1.00 85.38 85 VAL A N 1
ATOM 655 C CA . VAL A 1 85 ? 4.222 0.981 -4.212 1.00 85.38 85 VAL A CA 1
ATOM 656 C C . VAL A 1 85 ? 2.744 1.173 -3.859 1.00 85.38 85 VAL A C 1
ATOM 658 O O . VAL A 1 85 ? 1.872 0.755 -4.623 1.00 85.38 85 VAL A O 1
ATOM 661 N N . GLN A 1 86 ? 2.445 1.822 -2.730 1.00 81.50 86 GLN A N 1
ATOM 662 C CA . GLN A 1 86 ? 1.070 2.121 -2.321 1.00 81.50 86 GLN A CA 1
ATOM 663 C C . GLN A 1 86 ? 0.365 3.067 -3.302 1.00 81.50 86 GLN A C 1
ATOM 665 O O . GLN A 1 86 ? -0.791 2.824 -3.652 1.00 81.50 86 GLN A O 1
ATOM 670 N N . GLU A 1 87 ? 1.047 4.119 -3.754 1.00 82.94 87 GLU A N 1
ATOM 671 C CA . GLU A 1 87 ? 0.512 5.090 -4.711 1.00 82.94 87 GLU A CA 1
ATOM 672 C C . GLU A 1 87 ? 0.272 4.443 -6.085 1.00 82.94 87 GLU A C 1
ATOM 674 O O . GLU A 1 87 ? -0.799 4.613 -6.668 1.00 82.94 87 GLU A O 1
ATOM 679 N N . VAL A 1 88 ? 1.185 3.590 -6.559 1.00 85.00 88 VAL A N 1
ATOM 680 C CA . VAL A 1 88 ? 1.005 2.856 -7.825 1.00 85.00 88 VAL A CA 1
ATOM 681 C C . VAL A 1 88 ? -0.186 1.904 -7.768 1.00 85.00 88 VAL A C 1
ATOM 683 O O . VAL A 1 88 ? -1.023 1.904 -8.676 1.00 85.00 88 VAL A O 1
ATOM 686 N N . ALA A 1 89 ? -0.302 1.128 -6.687 1.00 81.25 89 ALA A N 1
ATOM 687 C CA . ALA A 1 89 ? -1.433 0.227 -6.477 1.00 81.25 89 ALA A CA 1
ATOM 688 C C . ALA A 1 89 ? -2.768 0.979 -6.359 1.00 81.25 89 ALA A C 1
ATOM 690 O O . ALA A 1 89 ? -3.818 0.465 -6.738 1.00 81.25 89 ALA A O 1
ATOM 691 N N . ALA A 1 90 ? -2.731 2.211 -5.853 1.00 76.50 90 ALA A N 1
ATOM 692 C CA . ALA A 1 90 ? -3.877 3.104 -5.783 1.00 76.50 90 ALA A CA 1
ATOM 693 C C . ALA A 1 90 ? -4.285 3.719 -7.132 1.00 76.50 90 ALA A C 1
ATOM 695 O O . ALA A 1 90 ? -5.336 4.356 -7.211 1.00 76.50 90 ALA A O 1
ATOM 696 N N . GLY A 1 91 ? -3.479 3.537 -8.181 1.00 75.75 91 GLY A N 1
ATOM 697 C CA . GLY A 1 91 ? -3.701 4.153 -9.486 1.00 75.75 91 GLY A CA 1
ATOM 698 C C . GLY A 1 91 ? -3.110 5.554 -9.628 1.00 75.75 91 GLY A C 1
ATOM 699 O O . GLY A 1 91 ? -3.459 6.267 -10.566 1.00 75.75 91 GLY A O 1
ATOM 700 N N . HIS A 1 92 ? -2.233 5.956 -8.713 1.00 81.62 92 HIS A N 1
ATOM 701 C CA . HIS A 1 92 ? -1.538 7.234 -8.744 1.00 81.62 92 HIS A CA 1
ATOM 702 C C . HIS A 1 92 ? -0.111 7.069 -9.275 1.00 81.62 92 HIS A C 1
ATOM 704 O O . HIS A 1 92 ? 0.456 5.975 -9.288 1.00 81.62 92 HIS A O 1
ATOM 710 N N . GLY A 1 93 ? 0.451 8.173 -9.765 1.00 85.06 93 GLY A N 1
ATOM 711 C CA . GLY A 1 93 ? 1.839 8.224 -10.205 1.00 85.06 93 GLY A CA 1
ATOM 712 C C . GLY A 1 93 ? 2.779 8.579 -9.055 1.00 85.06 93 GLY A C 1
ATOM 713 O O . GLY A 1 93 ? 2.407 9.362 -8.181 1.00 85.06 93 GLY A O 1
ATOM 714 N N . TRP A 1 94 ? 4.007 8.063 -9.081 1.00 88.56 94 TRP A N 1
ATOM 715 C CA . TRP A 1 94 ? 5.042 8.400 -8.102 1.00 88.56 94 TRP A CA 1
ATOM 716 C C . TRP A 1 94 ? 6.404 8.643 -8.754 1.00 88.56 94 TRP A C 1
ATOM 718 O O . TRP A 1 94 ? 6.823 7.934 -9.664 1.00 88.56 94 TRP A O 1
ATOM 728 N N . ILE A 1 95 ? 7.142 9.630 -8.257 1.00 88.38 95 ILE A N 1
ATOM 729 C CA . ILE A 1 95 ? 8.530 9.873 -8.652 1.00 88.38 95 ILE A CA 1
ATOM 730 C C . ILE A 1 95 ? 9.331 10.109 -7.378 1.00 88.38 95 ILE A C 1
ATOM 732 O O . ILE A 1 95 ? 8.971 10.986 -6.591 1.00 88.38 95 ILE A O 1
ATOM 736 N N . SER A 1 96 ? 10.427 9.365 -7.197 1.00 86.56 96 SER A N 1
ATOM 737 C CA . SER A 1 96 ? 11.365 9.607 -6.094 1.00 86.56 96 SER A CA 1
ATOM 738 C C . SER A 1 96 ? 11.763 11.089 -6.028 1.00 86.56 96 SER A C 1
ATOM 740 O O . SER A 1 96 ? 12.143 11.661 -7.058 1.00 86.56 96 SER A O 1
ATOM 742 N N . PRO A 1 97 ? 11.730 11.736 -4.847 1.00 84.12 97 PRO A N 1
ATOM 743 C CA . PRO A 1 97 ? 12.083 13.150 -4.704 1.00 84.12 97 PRO A CA 1
ATOM 744 C C . PRO A 1 97 ? 13.462 13.513 -5.275 1.00 84.12 97 PRO A C 1
ATOM 746 O O . PRO A 1 97 ? 13.632 14.606 -5.825 1.00 84.12 97 PRO A O 1
ATOM 749 N N . THR A 1 98 ? 14.431 12.593 -5.200 1.00 82.44 98 THR A N 1
ATOM 750 C CA . THR A 1 98 ? 15.781 12.746 -5.771 1.00 82.44 98 THR A CA 1
ATOM 751 C C . THR A 1 98 ? 15.764 12.894 -7.296 1.00 82.44 98 THR A C 1
ATOM 753 O O . THR A 1 98 ? 16.589 13.618 -7.858 1.00 82.44 98 THR A O 1
ATOM 756 N N . LEU A 1 99 ? 14.778 12.291 -7.965 1.00 80.88 99 LEU A N 1
ATOM 757 C CA . LEU A 1 99 ? 14.628 12.272 -9.419 1.00 80.88 99 LEU A CA 1
ATOM 758 C C . LEU A 1 99 ? 13.779 13.427 -9.952 1.00 80.88 99 LEU A C 1
ATOM 760 O O . LEU A 1 99 ? 13.942 13.809 -11.108 1.00 80.88 99 LEU A O 1
ATOM 764 N N . VAL A 1 100 ? 12.936 14.057 -9.126 1.00 82.75 100 VAL A N 1
ATOM 765 C CA . VAL A 1 100 ? 12.048 15.155 -9.558 1.00 82.75 100 VAL A CA 1
ATOM 766 C C . VAL A 1 100 ? 12.826 16.265 -10.268 1.00 82.75 100 VAL A C 1
ATOM 768 O O . VAL A 1 100 ? 12.487 16.661 -11.381 1.00 82.75 100 VAL A O 1
ATOM 771 N N . ARG A 1 101 ? 13.906 16.767 -9.657 1.00 79.50 101 ARG A N 1
ATOM 772 C CA . ARG A 1 101 ? 14.708 17.851 -10.251 1.00 79.50 101 ARG A CA 1
ATOM 773 C C . ARG A 1 101 ? 15.427 17.425 -11.537 1.00 79.50 101 ARG A C 1
ATOM 775 O O . ARG A 1 101 ? 15.334 18.173 -12.511 1.00 79.50 101 ARG A O 1
ATOM 782 N N . PRO A 1 102 ? 16.153 16.294 -11.572 1.00 73.81 102 PRO A N 1
ATOM 783 C CA . PRO A 1 102 ? 16.752 15.791 -12.803 1.00 73.81 102 PRO A CA 1
ATOM 784 C C . PRO A 1 102 ? 15.759 15.597 -13.949 1.00 73.81 102 PRO A C 1
ATOM 786 O O . PRO A 1 102 ? 16.025 16.050 -15.058 1.00 73.81 102 PRO A O 1
ATOM 789 N N . LEU A 1 103 ? 14.598 15.000 -13.675 1.00 75.81 103 LEU A N 1
ATOM 790 C CA . LEU A 1 103 ? 13.588 14.709 -14.691 1.00 75.81 103 LEU A CA 1
ATOM 791 C C . LEU A 1 103 ? 12.946 15.977 -15.251 1.00 75.81 103 LEU A C 1
ATOM 793 O O . LEU A 1 103 ? 12.798 16.109 -16.463 1.00 75.81 103 LEU A O 1
ATOM 797 N N . LEU A 1 104 ? 12.645 16.954 -14.391 1.00 77.69 104 LEU A N 1
ATOM 798 C CA . LEU A 1 104 ? 12.097 18.245 -14.818 1.00 77.69 104 LEU A CA 1
ATOM 799 C C . LEU A 1 104 ? 13.073 19.062 -15.671 1.00 77.69 104 LEU A C 1
ATOM 801 O O . LEU A 1 104 ? 12.644 19.905 -16.456 1.00 77.69 104 LEU A O 1
ATOM 805 N N . ARG A 1 105 ? 14.383 18.832 -15.536 1.00 69.56 105 ARG A N 1
ATOM 806 C CA . ARG A 1 105 ? 15.389 19.476 -16.393 1.00 69.56 105 ARG A CA 1
ATOM 807 C C . ARG A 1 105 ? 15.490 18.835 -17.782 1.00 69.56 105 ARG A C 1
ATOM 809 O O . ARG A 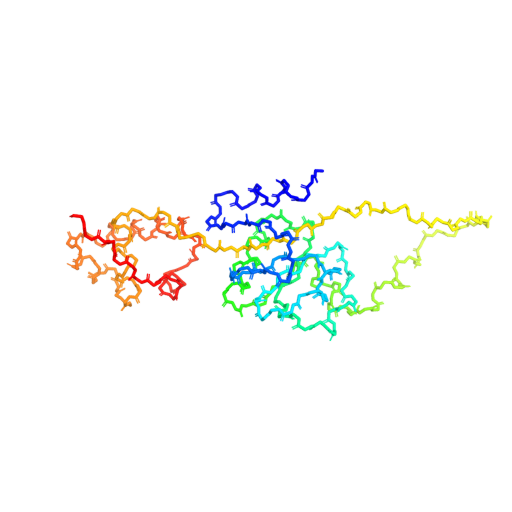1 105 ? 16.125 19.416 -18.661 1.00 69.56 105 ARG A O 1
ATOM 816 N N . GLY A 1 106 ? 14.860 17.679 -17.989 1.00 59.38 106 GLY A N 1
ATOM 817 C CA . GLY A 1 106 ? 14.898 16.926 -19.236 1.00 59.38 106 GLY A CA 1
ATOM 818 C C . GLY A 1 106 ? 16.259 16.268 -19.522 1.00 59.38 106 GLY A C 1
ATOM 819 O O . GLY A 1 106 ? 17.238 16.492 -18.803 1.00 59.38 106 GLY A O 1
ATOM 820 N N . PRO A 1 107 ? 16.357 15.481 -20.612 1.00 56.38 107 PRO A N 1
ATOM 821 C CA . PRO A 1 107 ? 17.540 14.684 -20.977 1.00 56.38 107 PRO A CA 1
ATOM 822 C C . PRO A 1 107 ? 18.816 15.493 -21.299 1.00 56.38 107 PRO A C 1
ATOM 824 O O . PRO A 1 107 ? 19.831 14.924 -21.692 1.00 56.38 107 PRO A O 1
ATOM 827 N N . HIS A 1 108 ? 18.809 16.816 -21.112 1.00 46.41 108 HIS A N 1
ATOM 828 C CA . HIS A 1 108 ? 19.934 17.704 -21.416 1.00 46.41 108 HIS A CA 1
ATOM 829 C C . HIS A 1 108 ? 20.731 18.182 -20.191 1.00 46.41 108 HIS A C 1
ATOM 831 O O . HIS A 1 108 ? 21.720 18.896 -20.350 1.00 46.41 108 HIS A O 1
ATOM 837 N N . ALA A 1 109 ? 20.392 17.760 -18.969 1.00 42.47 109 ALA A N 1
ATOM 838 C CA . ALA A 1 109 ? 21.093 18.206 -17.757 1.00 42.47 109 ALA A CA 1
ATOM 839 C C . ALA A 1 109 ? 22.361 17.402 -17.392 1.00 42.47 109 ALA A C 1
ATOM 841 O O . ALA A 1 109 ? 22.820 17.477 -16.254 1.00 42.47 109 ALA A O 1
ATOM 842 N N . GLY A 1 110 ? 22.931 16.650 -18.341 1.00 40.03 110 GLY A N 1
ATOM 843 C CA . GLY A 1 110 ? 24.120 15.806 -18.149 1.00 40.03 110 GLY A CA 1
ATOM 844 C C . GLY A 1 110 ? 25.356 16.183 -18.977 1.00 40.03 110 GLY A C 1
ATOM 845 O O . GLY A 1 110 ? 26.332 15.445 -18.946 1.00 40.03 110 GLY A O 1
ATOM 846 N N . ALA A 1 111 ? 25.353 17.304 -19.713 1.00 40.31 111 ALA A N 1
ATOM 847 C CA . ALA A 1 111 ? 26.516 17.742 -20.507 1.00 40.31 111 ALA A CA 1
ATOM 848 C C . ALA A 1 111 ? 27.195 19.033 -20.002 1.00 40.31 111 ALA A C 1
ATOM 850 O O . ALA A 1 111 ? 28.197 19.461 -20.567 1.00 40.31 111 ALA A O 1
ATOM 851 N N . ALA A 1 112 ? 26.699 19.658 -18.930 1.00 36.25 112 ALA A N 1
ATOM 852 C CA . ALA A 1 112 ? 27.255 20.915 -18.424 1.00 36.25 112 ALA A CA 1
ATOM 853 C C . ALA A 1 112 ? 27.200 20.996 -16.892 1.00 36.25 112 ALA A C 1
ATOM 855 O O . ALA A 1 112 ? 26.538 21.856 -16.320 1.00 36.25 112 ALA A O 1
ATOM 856 N N . ALA A 1 113 ? 27.897 20.085 -16.214 1.00 35.19 113 ALA A N 1
ATOM 857 C CA . ALA A 1 113 ? 28.178 20.219 -14.782 1.00 35.19 113 ALA A CA 1
ATOM 858 C C . ALA A 1 113 ? 29.590 19.734 -14.406 1.00 35.19 113 ALA A C 1
ATOM 860 O O . ALA A 1 113 ? 29.803 19.249 -13.307 1.00 35.19 113 ALA A O 1
ATOM 861 N N . HIS A 1 114 ? 30.566 19.899 -15.305 1.00 34.62 114 HIS A N 1
ATOM 862 C CA . HIS A 1 114 ? 31.997 19.889 -14.971 1.00 34.62 114 HIS A CA 1
ATOM 863 C C . HIS A 1 114 ? 32.755 20.872 -15.876 1.00 34.62 114 HIS A C 1
ATOM 865 O O . HIS A 1 114 ? 33.616 20.499 -16.663 1.00 34.62 114 HIS A O 1
ATOM 871 N N . ALA A 1 115 ? 32.422 22.158 -15.786 1.00 33.97 115 ALA A N 1
ATOM 872 C CA . ALA A 1 115 ? 33.251 23.222 -16.341 1.00 33.97 115 ALA A CA 1
ATOM 873 C C . ALA A 1 115 ? 33.227 24.407 -15.375 1.00 33.97 115 ALA A C 1
ATOM 875 O O . ALA A 1 115 ? 32.282 25.188 -15.370 1.00 33.97 115 ALA A O 1
ATOM 876 N N . GLY A 1 116 ? 34.255 24.508 -14.527 1.00 29.59 116 GLY A N 1
ATOM 877 C CA . GLY A 1 116 ? 34.437 25.701 -13.702 1.00 29.59 116 GLY A CA 1
ATOM 878 C C . GLY A 1 116 ? 35.142 25.536 -12.361 1.00 29.59 116 GLY A C 1
ATOM 879 O O . GLY A 1 116 ? 34.702 26.166 -11.414 1.00 29.59 116 GLY A O 1
ATOM 880 N N . ALA A 1 117 ? 36.195 24.720 -12.261 1.00 34.50 117 ALA A N 1
ATOM 881 C CA . ALA A 1 117 ? 37.390 25.027 -11.458 1.00 34.50 117 ALA A CA 1
ATOM 882 C C . ALA A 1 117 ? 38.335 23.821 -11.452 1.00 34.50 117 ALA A C 1
ATOM 884 O O . ALA A 1 117 ? 38.209 22.937 -10.613 1.00 34.50 117 ALA A O 1
ATOM 885 N N . GLN A 1 118 ? 39.271 23.804 -12.401 1.00 32.12 118 GLN A N 1
ATOM 886 C CA . GLN A 1 118 ? 40.711 23.646 -12.161 1.00 32.12 118 GLN A CA 1
ATOM 887 C C . GLN A 1 118 ? 41.401 23.455 -13.513 1.00 32.12 118 GLN A C 1
ATOM 889 O O . GLN A 1 118 ? 41.401 22.390 -14.123 1.00 32.12 118 GLN A O 1
ATOM 894 N N . SER A 1 119 ? 41.955 24.565 -13.993 1.00 33.75 119 SER A N 1
ATOM 895 C CA . SER A 1 119 ? 42.991 24.577 -15.014 1.00 33.75 119 SER A CA 1
ATOM 896 C C . SER A 1 119 ? 44.260 23.980 -14.413 1.00 33.75 119 SER A C 1
ATOM 898 O O . SER A 1 119 ? 44.750 24.507 -13.416 1.00 33.75 119 SER A O 1
ATOM 900 N N . ALA A 1 120 ? 44.765 22.893 -14.994 1.00 31.33 120 ALA A N 1
ATOM 901 C CA . ALA A 1 120 ? 46.110 22.825 -15.575 1.00 31.33 120 ALA A CA 1
ATOM 902 C C . ALA A 1 120 ? 46.539 21.363 -15.794 1.00 31.33 120 ALA A C 1
ATOM 904 O O . ALA A 1 120 ? 46.718 20.604 -14.851 1.00 31.33 120 ALA A O 1
ATOM 905 N N . ALA A 1 121 ? 46.768 21.042 -17.068 1.00 31.25 121 ALA A N 1
ATOM 906 C CA . ALA A 1 121 ? 47.763 20.097 -17.570 1.00 31.25 121 ALA A CA 1
ATOM 907 C C . ALA A 1 121 ? 47.797 18.671 -16.980 1.00 31.25 121 ALA A C 1
ATOM 909 O O . ALA A 1 121 ? 48.461 18.417 -15.982 1.00 31.25 121 ALA A O 1
ATOM 910 N N . GLN A 1 122 ? 47.283 17.701 -17.745 1.00 33.62 122 GLN A N 1
ATOM 911 C CA . GLN A 1 122 ? 48.154 16.756 -18.463 1.00 33.62 122 GLN A CA 1
ATOM 912 C C . GLN A 1 122 ? 47.348 15.821 -19.375 1.00 33.62 122 GLN A C 1
ATOM 914 O O . GLN A 1 122 ? 46.503 15.038 -18.956 1.00 33.62 122 GLN A O 1
ATOM 919 N N . THR A 1 123 ? 47.667 15.927 -20.660 1.00 32.22 123 THR A N 1
ATOM 920 C CA . THR A 1 123 ? 47.417 14.963 -21.726 1.00 32.22 123 THR A CA 1
ATOM 921 C C . THR A 1 123 ? 47.901 13.569 -21.329 1.00 32.22 123 THR A C 1
ATOM 923 O O . THR A 1 123 ? 49.073 13.411 -21.007 1.00 32.22 123 THR A O 1
ATOM 926 N N . THR A 1 124 ? 47.031 12.560 -21.393 1.00 32.97 124 THR A N 1
ATOM 927 C CA . THR A 1 124 ? 47.211 11.278 -22.112 1.00 32.97 124 THR A CA 1
ATOM 928 C C . THR A 1 124 ? 46.227 10.226 -21.592 1.00 32.97 124 THR A C 1
ATOM 930 O O . THR A 1 124 ? 46.088 10.014 -20.396 1.00 32.97 124 THR A O 1
ATOM 933 N N . ALA A 1 125 ? 45.558 9.573 -22.543 1.00 35.41 125 ALA A N 1
ATOM 934 C CA . ALA A 1 125 ? 45.028 8.215 -22.484 1.00 35.41 125 ALA A CA 1
ATOM 935 C C . ALA A 1 125 ? 44.451 7.713 -21.145 1.00 35.41 125 ALA A C 1
ATOM 937 O O . ALA A 1 125 ? 45.179 7.253 -20.271 1.00 35.41 125 ALA A O 1
ATOM 938 N N . ARG A 1 126 ? 43.120 7.596 -21.098 1.00 31.92 126 ARG A N 1
ATOM 939 C CA . ARG A 1 126 ? 42.456 6.362 -20.655 1.00 31.92 126 ARG A CA 1
ATOM 940 C C . ARG A 1 126 ? 40.993 6.382 -21.069 1.00 31.92 126 ARG A C 1
ATOM 942 O O . ARG A 1 126 ? 40.131 6.926 -20.392 1.00 31.92 126 ARG A O 1
ATOM 949 N N . THR A 1 127 ? 40.732 5.698 -22.176 1.00 37.34 127 THR A N 1
ATOM 950 C CA . THR A 1 127 ? 39.557 4.842 -22.306 1.00 37.34 127 THR A CA 1
ATOM 951 C C . THR A 1 127 ? 39.552 3.900 -21.097 1.00 37.34 127 THR A C 1
ATOM 953 O O . THR A 1 127 ? 40.153 2.832 -21.119 1.00 37.34 127 THR A O 1
ATOM 956 N N . ALA A 1 128 ? 38.968 4.345 -19.992 1.00 34.09 128 ALA A N 1
ATOM 957 C CA . ALA A 1 128 ? 38.379 3.465 -19.002 1.00 34.09 128 ALA A CA 1
ATOM 958 C C . ALA A 1 128 ? 36.891 3.490 -19.368 1.00 34.09 128 ALA A C 1
ATOM 960 O O . ALA A 1 128 ? 36.196 4.462 -19.100 1.00 34.09 128 ALA A O 1
ATOM 961 N N . ALA A 1 129 ? 36.375 2.530 -20.140 1.00 35.25 129 ALA A N 1
ATOM 962 C CA . ALA A 1 129 ? 36.045 1.231 -19.565 1.00 35.25 129 ALA A CA 1
ATOM 963 C C . ALA A 1 129 ? 35.720 1.437 -18.083 1.00 35.25 129 ALA A C 1
ATOM 965 O O . ALA A 1 129 ? 36.532 1.128 -17.212 1.00 35.25 129 ALA A O 1
ATOM 966 N N . HIS A 1 130 ? 34.568 2.065 -17.816 1.00 31.06 130 HIS A N 1
ATOM 967 C CA . HIS A 1 130 ? 33.937 1.847 -16.527 1.00 31.06 130 HIS A CA 1
ATOM 968 C C . HIS A 1 130 ? 33.890 0.325 -16.388 1.00 31.06 130 HIS A C 1
ATOM 970 O O . HIS A 1 130 ? 33.360 -0.336 -17.291 1.00 31.06 130 HIS A O 1
ATOM 976 N N . PRO A 1 131 ? 34.539 -0.249 -15.358 1.00 30.59 131 PRO A N 1
ATOM 977 C CA . PRO A 1 131 ? 34.373 -1.664 -15.111 1.00 30.59 131 PRO A CA 1
ATOM 978 C C . PRO A 1 131 ? 32.873 -1.849 -14.996 1.00 30.59 131 PRO A C 1
ATOM 980 O O . PRO A 1 131 ? 32.223 -0.986 -14.405 1.00 30.59 131 PRO A O 1
ATOM 983 N N . ALA A 1 132 ? 32.349 -2.902 -15.620 1.00 36.31 132 ALA A N 1
ATOM 984 C CA . ALA A 1 132 ? 30.995 -3.370 -15.409 1.00 36.31 132 ALA A CA 1
ATOM 985 C C . ALA A 1 132 ? 30.651 -3.140 -13.935 1.00 36.31 132 ALA A C 1
ATOM 987 O O . ALA A 1 132 ? 31.138 -3.868 -13.064 1.00 36.31 132 ALA A O 1
ATOM 988 N N . ALA A 1 133 ? 29.923 -2.053 -13.652 1.00 37.25 133 ALA A N 1
ATOM 989 C CA . ALA A 1 133 ? 29.306 -1.855 -12.364 1.00 37.25 133 ALA A CA 1
ATOM 990 C C . ALA A 1 133 ? 28.401 -3.060 -12.330 1.00 37.25 133 ALA A C 1
ATOM 992 O O . ALA A 1 133 ? 27.530 -3.169 -13.192 1.00 37.25 133 ALA A O 1
ATOM 993 N N . GLN A 1 134 ? 28.805 -4.046 -11.522 1.00 39.06 134 GLN A N 1
ATOM 994 C CA . GLN A 1 134 ? 28.191 -5.356 -11.452 1.00 39.06 134 GLN A CA 1
ATOM 995 C C . GLN A 1 134 ? 26.711 -5.137 -11.653 1.00 39.06 134 GLN A C 1
ATOM 997 O O . GLN A 1 134 ? 26.104 -4.441 -10.841 1.00 39.06 134 GLN A O 1
ATOM 1002 N N . ALA A 1 135 ? 26.192 -5.646 -12.772 1.00 40.12 135 ALA A N 1
ATOM 1003 C CA . ALA A 1 135 ? 24.774 -5.806 -12.968 1.00 40.12 135 ALA A CA 1
ATOM 1004 C C . ALA A 1 135 ? 24.351 -6.679 -11.793 1.00 40.12 135 ALA A C 1
ATOM 1006 O O . ALA A 1 135 ? 24.448 -7.907 -11.824 1.00 40.12 135 ALA A O 1
ATOM 1007 N N . VAL A 1 136 ? 24.035 -6.037 -10.670 1.00 42.28 136 VAL A N 1
ATOM 1008 C CA . VAL A 1 136 ? 23.313 -6.661 -9.592 1.00 42.28 136 VAL A CA 1
ATOM 1009 C C . VAL A 1 136 ? 22.017 -6.948 -10.305 1.00 42.28 136 VAL A C 1
ATOM 1011 O O . VAL A 1 136 ? 21.268 -6.028 -10.585 1.00 42.28 136 VAL A O 1
ATOM 1014 N N . ALA A 1 137 ? 21.847 -8.186 -10.766 1.00 47.31 137 ALA A N 1
ATOM 1015 C CA . ALA A 1 137 ? 20.656 -8.577 -11.485 1.00 47.31 137 ALA A CA 1
ATOM 1016 C C . ALA A 1 137 ? 19.484 -8.247 -10.559 1.00 47.31 137 ALA A C 1
ATOM 1018 O O . ALA A 1 137 ? 19.281 -8.898 -9.529 1.00 47.31 137 ALA A O 1
ATOM 1019 N N . HIS A 1 138 ? 18.805 -7.144 -10.852 1.00 62.84 138 HIS A N 1
ATOM 1020 C CA . HIS A 1 138 ? 17.651 -6.703 -10.107 1.00 62.84 138 HIS A CA 1
ATOM 1021 C C . HIS A 1 138 ? 16.516 -7.585 -10.602 1.00 62.84 138 HIS A C 1
ATOM 1023 O O . HIS A 1 138 ? 15.890 -7.339 -11.631 1.00 62.84 138 HIS A O 1
ATOM 1029 N N . THR A 1 139 ? 16.362 -8.723 -9.924 1.00 68.50 139 THR A N 1
ATOM 1030 C CA . THR A 1 139 ? 15.309 -9.680 -10.235 1.00 68.50 139 THR A CA 1
ATOM 1031 C C . THR A 1 139 ? 13.965 -8.973 -10.080 1.00 68.50 139 THR A C 1
ATOM 1033 O O . THR A 1 139 ? 13.742 -8.363 -9.029 1.00 68.50 139 THR A O 1
ATOM 1036 N N . PRO A 1 140 ? 13.080 -9.038 -11.090 1.00 77.38 140 PRO A N 1
ATOM 1037 C CA . PRO A 1 140 ? 11.769 -8.428 -11.005 1.00 77.38 140 PRO A CA 1
ATOM 1038 C C . PRO A 1 140 ? 11.017 -8.991 -9.803 1.00 77.38 140 PRO A C 1
ATOM 1040 O O . PRO A 1 140 ? 11.117 -10.177 -9.468 1.00 77.38 140 PRO A O 1
ATOM 1043 N N . LEU A 1 141 ? 10.278 -8.118 -9.131 1.00 77.69 141 LEU A N 1
ATOM 1044 C CA . LEU A 1 141 ? 9.489 -8.459 -7.960 1.00 77.69 141 LEU A CA 1
ATOM 1045 C C . LEU A 1 141 ? 8.033 -8.162 -8.250 1.00 77.69 141 LEU A C 1
ATOM 1047 O O . LEU A 1 141 ? 7.644 -7.034 -8.530 1.00 77.69 141 LEU A O 1
ATOM 1051 N N . ARG A 1 142 ? 7.204 -9.178 -8.093 1.00 81.00 142 ARG A N 1
ATOM 1052 C CA . ARG A 1 142 ? 5.767 -8.999 -7.965 1.00 81.00 142 ARG A CA 1
ATOM 1053 C C . ARG A 1 142 ? 5.475 -8.567 -6.539 1.00 81.00 142 ARG A C 1
ATOM 1055 O O . ARG A 1 142 ? 5.892 -9.246 -5.601 1.00 81.00 142 ARG A O 1
ATOM 1062 N N . VAL A 1 143 ? 4.694 -7.510 -6.378 1.00 78.19 143 VAL A N 1
ATOM 1063 C CA . VAL A 1 143 ? 4.262 -7.013 -5.076 1.00 78.19 143 VAL A CA 1
ATOM 1064 C C . VAL A 1 143 ? 2.740 -7.072 -5.006 1.00 78.19 143 VAL A C 1
ATOM 1066 O O . VAL A 1 143 ? 2.029 -6.622 -5.905 1.00 78.19 143 VAL A O 1
ATOM 1069 N N . ARG A 1 144 ? 2.235 -7.710 -3.951 1.00 76.56 144 ARG A N 1
ATOM 1070 C CA . ARG A 1 144 ? 0.801 -7.805 -3.665 1.00 76.56 144 ARG A CA 1
ATOM 1071 C C . ARG A 1 144 ? 0.504 -7.341 -2.256 1.00 76.56 144 ARG A C 1
ATOM 1073 O O . ARG A 1 144 ? 1.227 -7.727 -1.339 1.00 76.56 144 ARG A O 1
ATOM 1080 N N . HIS A 1 145 ? -0.559 -6.577 -2.061 1.00 70.88 145 HIS A N 1
ATOM 1081 C CA . HIS A 1 145 ? -1.012 -6.251 -0.718 1.00 70.88 145 HIS A CA 1
ATOM 1082 C C . HIS A 1 145 ? -1.475 -7.550 -0.045 1.00 70.88 145 HIS A C 1
ATOM 1084 O O . HIS A 1 145 ? -2.302 -8.297 -0.571 1.00 70.88 145 HIS A O 1
ATOM 1090 N N . ARG A 1 146 ? -0.892 -7.881 1.104 1.00 64.25 146 ARG A N 1
ATOM 1091 C CA . ARG A 1 146 ? -1.381 -8.953 1.966 1.00 64.25 146 ARG A CA 1
ATOM 1092 C C . ARG A 1 146 ? -2.561 -8.369 2.730 1.00 64.25 146 ARG A C 1
ATOM 1094 O O . ARG A 1 146 ? -2.443 -7.292 3.307 1.00 64.25 146 ARG A O 1
ATOM 1101 N N . ASP A 1 147 ? -3.689 -9.072 2.756 1.00 62.25 147 ASP A N 1
ATOM 1102 C CA . ASP A 1 147 ? -4.779 -8.678 3.646 1.00 62.25 147 ASP A CA 1
ATOM 1103 C C . ASP A 1 147 ? -4.204 -8.542 5.072 1.00 62.25 147 ASP A C 1
ATOM 1105 O O . ASP A 1 147 ? -3.570 -9.489 5.565 1.00 62.25 147 ASP A O 1
ATOM 1109 N N . PRO A 1 148 ? -4.341 -7.374 5.724 1.00 63.00 148 PRO A N 1
ATOM 1110 C CA . PRO A 1 148 ? -3.862 -7.202 7.082 1.00 63.00 148 PRO A CA 1
ATOM 1111 C C . PRO A 1 148 ? -4.577 -8.235 7.951 1.00 63.00 148 PRO A C 1
ATOM 1113 O O . PRO A 1 148 ? -5.785 -8.444 7.816 1.00 63.00 148 PRO A O 1
ATOM 1116 N N . VAL A 1 149 ? -3.834 -8.922 8.825 1.00 68.00 149 VAL A N 1
ATOM 1117 C CA . VAL A 1 149 ? -4.427 -9.912 9.734 1.00 68.00 149 VAL A CA 1
ATOM 1118 C C . VAL A 1 149 ? -5.176 -9.150 10.824 1.00 68.00 149 VAL A C 1
ATOM 1120 O O . VAL A 1 149 ? -4.643 -8.838 11.889 1.00 68.00 149 VAL A O 1
ATOM 1123 N N . LEU A 1 150 ? -6.412 -8.786 10.505 1.00 80.94 150 LEU A N 1
ATOM 1124 C CA . LEU A 1 150 ? -7.348 -8.164 11.421 1.00 80.94 150 LEU A CA 1
ATOM 1125 C C . LEU A 1 150 ? -7.906 -9.227 12.368 1.00 80.94 150 LEU A C 1
ATOM 1127 O O . LEU A 1 150 ? -8.112 -10.386 12.004 1.00 80.94 150 LEU A O 1
ATOM 1131 N N . THR A 1 151 ? -8.157 -8.829 13.609 1.00 84.50 151 THR A N 1
ATOM 1132 C CA . THR A 1 151 ? -8.958 -9.645 14.525 1.00 84.50 151 THR A CA 1
ATOM 1133 C C . THR A 1 151 ? -10.407 -9.692 14.038 1.00 84.50 151 THR A C 1
ATOM 1135 O O . THR A 1 151 ? -10.850 -8.787 13.335 1.00 84.50 151 THR A O 1
ATOM 1138 N N . ALA A 1 152 ? -11.178 -10.701 14.459 1.00 82.69 152 ALA A N 1
ATOM 1139 C CA . ALA A 1 152 ? -12.591 -10.829 14.076 1.00 82.69 152 ALA A CA 1
ATOM 1140 C C . ALA A 1 152 ? -13.379 -9.526 14.303 1.00 82.69 152 ALA A C 1
ATOM 1142 O O . ALA A 1 152 ? -14.124 -9.078 13.435 1.00 82.69 152 ALA A O 1
ATOM 1143 N N . ARG A 1 153 ? -13.124 -8.859 15.435 1.00 88.00 153 ARG A N 1
ATOM 1144 C CA . ARG A 1 153 ? -13.790 -7.604 15.775 1.00 88.00 153 ARG A CA 1
ATOM 1145 C C . ARG A 1 153 ? -13.368 -6.433 14.891 1.00 88.00 153 ARG A C 1
ATOM 1147 O O . ARG A 1 153 ? -14.190 -5.595 14.543 1.00 88.00 153 ARG A O 1
ATOM 1154 N N . GLU A 1 154 ? -12.096 -6.370 14.516 1.00 89.38 154 GLU A N 1
ATOM 1155 C CA . GLU A 1 154 ? -11.603 -5.358 13.581 1.00 89.38 154 GLU A CA 1
ATOM 1156 C C . GLU A 1 154 ? -12.180 -5.575 12.176 1.00 89.38 154 GLU A C 1
ATOM 1158 O O . GLU A 1 154 ? -12.562 -4.605 11.529 1.00 89.38 154 GLU A O 1
ATOM 1163 N N . SER A 1 155 ? -12.329 -6.827 11.731 1.00 88.75 155 SER A N 1
ATOM 1164 C CA . SER A 1 155 ? -12.977 -7.158 10.455 1.00 88.75 155 SER A CA 1
ATOM 1165 C C . SER A 1 155 ? -14.446 -6.730 10.410 1.00 88.75 155 SER A C 1
ATOM 1167 O O . SER A 1 155 ? -14.891 -6.176 9.406 1.00 88.75 155 SER A O 1
ATOM 1169 N N . GLU A 1 156 ? -15.196 -6.932 11.497 1.00 89.94 156 GLU A N 1
ATOM 1170 C CA . GLU A 1 156 ? -16.580 -6.451 11.615 1.00 89.94 156 GLU A CA 1
ATOM 1171 C C . GLU A 1 156 ? -16.659 -4.923 11.509 1.00 89.94 156 GLU A C 1
ATOM 1173 O O . GLU A 1 156 ? -17.483 -4.394 10.761 1.00 89.94 156 GLU A O 1
ATOM 1178 N N . VAL A 1 157 ? -15.766 -4.208 12.203 1.00 92.31 157 VAL A N 1
ATOM 1179 C CA . VAL A 1 157 ? -15.685 -2.743 12.121 1.00 92.31 157 VAL A CA 1
ATOM 1180 C C . VAL A 1 157 ? -15.361 -2.299 10.694 1.00 92.31 157 VAL A C 1
ATOM 1182 O O . VAL A 1 157 ? -16.057 -1.432 10.173 1.00 92.31 157 VAL A O 1
ATOM 1185 N N . VAL A 1 158 ? -14.368 -2.907 10.033 1.00 90.38 158 VAL A N 1
ATOM 1186 C CA . VAL A 1 158 ? -14.028 -2.594 8.632 1.00 90.38 158 VAL A CA 1
ATOM 1187 C C . VAL A 1 158 ? -15.226 -2.809 7.712 1.00 90.38 158 VAL A C 1
ATOM 1189 O O . VAL A 1 158 ? -15.532 -1.931 6.914 1.00 90.38 158 VAL A O 1
ATOM 1192 N N . SER A 1 159 ? -15.957 -3.916 7.863 1.00 89.56 159 SER A N 1
ATOM 1193 C CA . SER A 1 159 ? -17.129 -4.203 7.031 1.00 89.56 159 SER A CA 1
ATOM 1194 C C . SER A 1 159 ? -18.192 -3.104 7.105 1.00 89.56 159 SER A C 1
ATOM 1196 O O . SER A 1 159 ? -18.750 -2.726 6.077 1.00 89.56 159 SER A O 1
ATOM 1198 N N . LEU A 1 160 ? -18.472 -2.581 8.299 1.00 92.06 160 LEU A N 1
ATOM 1199 C CA . LEU A 1 160 ? -19.460 -1.513 8.485 1.00 92.06 160 LEU A CA 1
ATOM 1200 C C . LEU A 1 160 ? -18.938 -0.154 7.993 1.00 92.06 160 LEU A C 1
ATOM 1202 O O . LEU A 1 160 ? -19.694 0.659 7.465 1.00 92.06 160 LEU A O 1
ATOM 1206 N N . VAL A 1 161 ? -17.631 0.088 8.107 1.00 91.88 161 VAL A N 1
ATOM 1207 C CA . VAL A 1 161 ? -16.983 1.291 7.563 1.00 91.88 161 VAL A CA 1
ATOM 1208 C C . VAL A 1 161 ? -17.052 1.314 6.039 1.00 91.88 161 VAL A C 1
ATOM 1210 O O . VAL A 1 161 ? -17.382 2.353 5.472 1.00 91.88 161 VAL A O 1
ATOM 1213 N N . SER A 1 162 ? -16.811 0.182 5.374 1.00 88.56 162 SER A N 1
ATOM 1214 C CA . SER A 1 162 ? -16.919 0.062 3.914 1.00 88.56 162 SER A CA 1
ATOM 1215 C C . SER A 1 162 ? -18.355 0.239 3.404 1.00 88.56 162 SER A C 1
ATOM 1217 O O . SER A 1 162 ? -18.558 0.521 2.228 1.00 88.56 162 SER A O 1
ATOM 1219 N N . GLN A 1 163 ? -19.357 0.120 4.282 1.00 88.81 163 GLN A N 1
ATOM 1220 C CA . GLN A 1 163 ? -20.761 0.442 3.989 1.00 88.81 163 GLN A CA 1
ATOM 1221 C C . GLN A 1 163 ? -21.089 1.933 4.192 1.00 88.81 163 GLN A C 1
ATOM 1223 O O . GLN A 1 163 ? -22.232 2.342 4.004 1.00 88.81 163 GLN A O 1
ATOM 1228 N N . GLY A 1 164 ? -20.109 2.757 4.578 1.00 90.06 164 GLY A N 1
ATOM 1229 C CA . GLY A 1 164 ? -20.285 4.194 4.793 1.00 90.06 164 GLY A CA 1
ATOM 1230 C C . GLY A 1 164 ? -20.870 4.571 6.155 1.00 90.06 164 GLY A C 1
ATOM 1231 O O . GLY A 1 164 ? -21.146 5.748 6.378 1.00 90.06 164 GLY A O 1
ATOM 1232 N N . MET A 1 165 ? -21.029 3.617 7.081 1.00 93.44 165 MET A N 1
ATOM 1233 C CA . MET A 1 165 ? -21.546 3.905 8.424 1.00 93.44 165 MET A CA 1
ATOM 1234 C C . MET A 1 165 ? -20.571 4.795 9.194 1.00 93.44 165 MET A C 1
ATOM 1236 O O . MET A 1 165 ? -19.367 4.711 8.967 1.00 93.44 165 MET A O 1
ATOM 1240 N N . ASN A 1 166 ? -21.051 5.615 10.129 1.00 94.69 166 ASN A N 1
ATOM 1241 C CA . ASN A 1 166 ? -20.248 6.434 11.043 1.00 94.69 166 ASN A CA 1
ATOM 1242 C C . ASN A 1 166 ? -19.965 5.710 12.381 1.00 94.69 166 ASN A C 1
ATOM 1244 O O . ASN A 1 166 ? -20.454 4.612 12.629 1.00 94.69 166 ASN A O 1
ATOM 1248 N N . ASN A 1 167 ? -19.149 6.293 13.270 1.00 93.62 167 ASN A N 1
ATOM 1249 C CA . ASN A 1 167 ? -18.775 5.625 14.529 1.00 93.62 167 ASN A CA 1
ATOM 1250 C C . ASN A 1 167 ? -19.961 5.364 15.472 1.00 93.62 167 ASN A C 1
ATOM 1252 O O . ASN A 1 167 ? -19.949 4.350 16.164 1.00 93.62 167 ASN A O 1
ATOM 1256 N N . GLY A 1 168 ? -20.958 6.252 15.505 1.00 93.44 168 GLY A N 1
ATOM 1257 C CA . GLY A 1 168 ? -22.165 6.080 16.316 1.00 93.44 168 GLY A CA 1
ATOM 1258 C C . GLY A 1 168 ? -23.067 4.973 15.770 1.00 93.44 168 GLY A C 1
ATOM 1259 O O . GLY A 1 168 ? -23.580 4.155 16.529 1.00 93.44 168 GLY A O 1
ATOM 1260 N N . GLU A 1 169 ? -23.190 4.881 14.447 1.00 95.44 169 GLU A N 1
ATOM 1261 C CA . GLU A 1 169 ? -23.929 3.806 13.777 1.00 95.44 169 GLU A CA 1
ATOM 1262 C C . GLU A 1 169 ? -23.248 2.447 13.971 1.00 95.44 169 GLU A C 1
ATOM 1264 O O . GLU A 1 169 ? -23.913 1.463 14.285 1.00 95.44 169 GLU A O 1
ATOM 1269 N N . ILE A 1 170 ? -21.916 2.395 13.866 1.00 94.88 170 ILE A N 1
ATOM 1270 C CA . ILE A 1 170 ? -21.128 1.186 14.146 1.00 94.88 170 ILE A CA 1
ATOM 1271 C C . ILE A 1 170 ? -21.264 0.784 15.616 1.00 94.88 170 ILE A C 1
ATOM 1273 O O . ILE A 1 170 ? -21.447 -0.392 15.917 1.00 94.88 170 ILE A O 1
ATOM 1277 N N . ALA A 1 171 ? -21.199 1.750 16.535 1.00 94.75 171 ALA A N 1
ATOM 1278 C CA . ALA A 1 171 ? -21.396 1.518 17.962 1.00 94.75 171 ALA A CA 1
ATOM 1279 C C . ALA A 1 171 ? -22.768 0.887 18.245 1.00 94.75 171 ALA A C 1
ATOM 1281 O O . ALA A 1 171 ? -22.847 -0.094 18.985 1.00 94.75 171 ALA A O 1
ATOM 1282 N N . GLY A 1 172 ? -23.821 1.392 17.593 1.00 95.00 172 GLY A N 1
ATOM 1283 C CA . GLY A 1 172 ? -25.167 0.828 17.658 1.00 95.00 172 GLY A CA 1
ATOM 1284 C C . GLY A 1 172 ? -25.264 -0.577 17.059 1.00 95.00 172 GLY A C 1
ATOM 1285 O O . GLY A 1 172 ? -25.801 -1.473 17.702 1.00 95.00 172 GLY A O 1
ATOM 1286 N N . ALA A 1 173 ? -24.701 -0.794 15.867 1.00 93.38 173 ALA A N 1
ATOM 1287 C CA . ALA A 1 173 ? -24.738 -2.086 15.178 1.00 93.38 173 ALA A CA 1
ATOM 1288 C C . ALA A 1 173 ? -23.969 -3.187 15.924 1.00 93.38 173 ALA A C 1
ATOM 1290 O O . ALA A 1 173 ? -24.343 -4.357 15.888 1.00 93.38 173 ALA A O 1
ATOM 1291 N N . LEU A 1 174 ? -22.886 -2.810 16.602 1.00 93.38 174 LEU A N 1
ATOM 1292 C CA . LEU A 1 174 ? -21.986 -3.728 17.288 1.00 93.38 174 LEU A CA 1
ATOM 1293 C C . LEU A 1 174 ? -22.196 -3.773 18.812 1.00 93.38 174 LEU A C 1
ATOM 1295 O O . LEU A 1 174 ? -21.461 -4.496 19.489 1.00 93.38 174 LEU A O 1
ATOM 1299 N N . TYR A 1 175 ? -23.168 -3.025 19.347 1.00 94.88 175 TYR A N 1
ATOM 1300 C CA . TYR A 1 175 ? -23.484 -2.907 20.778 1.00 94.88 175 TYR A CA 1
ATOM 1301 C C . TYR A 1 175 ? -22.269 -2.552 21.658 1.00 94.88 175 TYR A C 1
ATOM 1303 O O . TYR A 1 175 ? -22.025 -3.167 22.696 1.00 94.88 175 TYR A O 1
ATOM 1311 N N . ILE A 1 176 ? -21.483 -1.557 21.240 1.00 94.75 176 ILE A N 1
ATOM 1312 C CA . ILE A 1 176 ? -20.293 -1.070 21.961 1.00 94.75 176 ILE A CA 1
ATOM 1313 C C . ILE A 1 176 ? -20.299 0.451 22.083 1.00 94.75 176 ILE A C 1
ATOM 1315 O O . ILE A 1 176 ? -21.061 1.135 21.412 1.00 94.75 176 ILE A O 1
ATOM 1319 N N . ALA A 1 177 ? -19.427 1.002 22.928 1.00 95.31 177 ALA A N 1
ATOM 1320 C CA . ALA A 1 177 ? -19.254 2.446 23.021 1.00 95.31 177 ALA A CA 1
ATOM 1321 C C . ALA A 1 177 ? -18.554 3.015 21.772 1.00 95.31 177 ALA A C 1
ATOM 1323 O O . ALA A 1 177 ? -17.658 2.391 21.198 1.00 95.31 177 ALA A O 1
ATOM 1324 N N . GLU A 1 178 ? -18.889 4.251 21.394 1.00 95.88 178 GLU A N 1
ATOM 1325 C CA . GLU A 1 178 ? -18.240 4.954 20.275 1.00 95.88 178 GLU A CA 1
ATOM 1326 C C . GLU A 1 178 ? -16.721 5.112 20.488 1.00 95.88 178 GLU A C 1
ATOM 1328 O O . GLU A 1 178 ? -15.934 5.035 19.545 1.00 95.88 178 GLU A O 1
ATOM 1333 N N . SER A 1 179 ? -16.282 5.279 21.739 1.00 90.75 179 SER A N 1
ATOM 1334 C CA . SER A 1 179 ? -14.860 5.301 22.107 1.00 90.75 179 SER A CA 1
ATOM 1335 C C . SER A 1 179 ? -14.152 3.983 21.779 1.00 90.75 179 SER A C 1
ATOM 1337 O O . SER A 1 179 ? -13.017 3.997 21.307 1.00 90.75 179 SER A O 1
ATOM 1339 N N . THR A 1 180 ? -14.831 2.847 21.951 1.00 92.56 180 THR A N 1
ATOM 1340 C CA . THR A 1 180 ? -14.322 1.521 21.582 1.00 92.56 180 THR A CA 1
ATOM 1341 C C . THR A 1 180 ? -14.204 1.379 20.065 1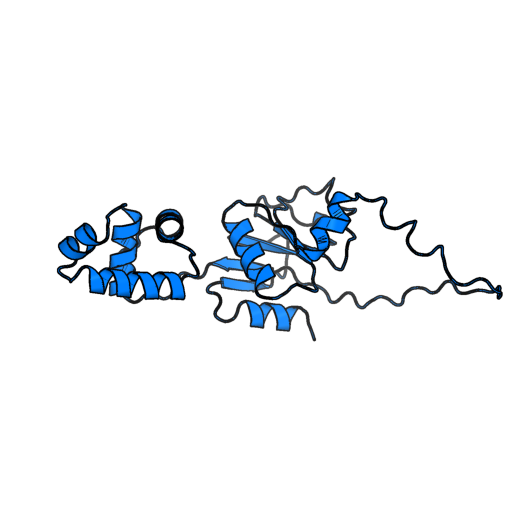.00 92.56 180 THR A C 1
ATOM 1343 O O . THR A 1 180 ? -13.213 0.840 19.578 1.00 92.56 180 THR A O 1
ATOM 1346 N N . VAL A 1 181 ? -15.148 1.932 19.295 1.00 94.50 181 VAL A N 1
ATOM 1347 C CA . VAL A 1 181 ? -15.039 1.991 17.826 1.00 94.50 181 VAL A CA 1
ATOM 1348 C C . VAL A 1 181 ? -13.830 2.826 17.402 1.00 94.50 181 VAL A C 1
ATOM 1350 O O . VAL A 1 181 ? -13.066 2.395 16.542 1.00 94.50 181 VAL A O 1
ATOM 1353 N N . LYS A 1 182 ? -13.603 3.988 18.033 1.00 91.25 182 LYS A N 1
ATOM 1354 C CA . LYS A 1 182 ? -12.420 4.832 17.774 1.00 91.25 182 LYS A CA 1
ATOM 1355 C C . LYS A 1 182 ? -11.117 4.093 18.079 1.00 91.25 182 LYS A C 1
ATOM 1357 O O . LYS A 1 182 ? -10.178 4.178 17.293 1.00 91.25 182 LYS A O 1
ATOM 1362 N N . PHE A 1 183 ? -11.080 3.331 19.171 1.00 93.75 183 PHE A N 1
ATOM 1363 C CA . PHE A 1 183 ? -9.939 2.482 19.508 1.00 93.75 183 PHE A CA 1
ATOM 1364 C C . PHE A 1 183 ? -9.683 1.410 18.438 1.00 93.75 183 PHE A C 1
ATOM 1366 O O . PHE A 1 183 ? -8.567 1.303 17.935 1.00 93.75 183 PHE A O 1
ATOM 1373 N N . HIS A 1 184 ? -10.716 0.665 18.028 1.00 92.62 184 HIS A N 1
ATOM 1374 C CA . HIS A 1 184 ? -10.582 -0.314 16.947 1.00 92.62 184 HIS A CA 1
ATOM 1375 C C . HIS A 1 184 ? -10.136 0.342 15.637 1.00 92.62 184 HIS A C 1
ATOM 1377 O O . HIS A 1 184 ? -9.240 -0.178 14.987 1.00 92.62 184 HIS A O 1
ATOM 1383 N N . MET A 1 185 ? -10.690 1.504 15.281 1.00 92.25 185 MET A N 1
ATOM 1384 C CA . MET A 1 185 ? -10.304 2.257 14.086 1.00 92.25 185 MET A CA 1
ATOM 1385 C C . MET A 1 185 ? -8.824 2.645 14.105 1.00 92.25 185 MET A C 1
ATOM 1387 O O . MET A 1 185 ? -8.130 2.452 13.114 1.00 92.25 185 MET A O 1
ATOM 1391 N N . SER A 1 186 ? -8.328 3.144 15.240 1.00 87.25 186 SER A N 1
ATOM 1392 C CA . SER A 1 186 ? -6.911 3.478 15.410 1.00 87.25 186 SER A CA 1
ATOM 1393 C C . SER A 1 186 ? -6.017 2.260 15.168 1.00 87.25 186 SER A C 1
ATOM 1395 O O . SER A 1 186 ? -5.046 2.345 14.421 1.00 87.25 186 SER A O 1
ATOM 1397 N N . ASN A 1 187 ? -6.369 1.114 15.755 1.00 83.44 187 ASN A N 1
ATOM 1398 C CA . ASN A 1 187 ? -5.605 -0.121 15.581 1.00 83.44 187 ASN A CA 1
ATOM 1399 C C . ASN A 1 187 ? -5.687 -0.655 14.147 1.00 83.44 187 ASN A C 1
ATOM 1401 O O . ASN A 1 187 ? -4.699 -1.172 13.637 1.00 83.44 187 ASN A O 1
ATOM 1405 N N . ILE A 1 188 ? -6.842 -0.524 13.489 1.00 87.19 188 ILE A N 1
ATOM 1406 C CA . ILE A 1 188 ? -7.028 -0.914 12.088 1.00 87.19 188 ILE A CA 1
ATOM 1407 C C . ILE A 1 188 ? -6.118 -0.073 11.200 1.00 87.19 188 ILE A C 1
ATOM 1409 O O . ILE A 1 188 ? -5.295 -0.648 10.502 1.00 87.19 188 ILE A O 1
ATOM 1413 N N . LEU A 1 189 ? -6.196 1.260 11.274 1.00 81.69 189 LEU A N 1
ATOM 1414 C CA . LEU A 1 189 ? -5.368 2.153 10.455 1.00 81.69 189 LEU A CA 1
ATOM 1415 C C . LEU A 1 189 ? -3.871 1.910 10.689 1.00 81.69 189 LEU A C 1
ATOM 1417 O O . LEU A 1 189 ? -3.099 1.859 9.735 1.00 81.69 189 LEU A O 1
ATOM 1421 N N . GLN A 1 190 ? -3.471 1.657 11.939 1.00 75.50 190 GLN A N 1
ATOM 1422 C CA . GLN A 1 190 ? -2.096 1.286 12.269 1.00 75.50 190 GLN A CA 1
ATOM 1423 C C . GLN A 1 190 ? -1.679 -0.058 11.646 1.00 75.50 190 GLN A C 1
ATOM 1425 O O . GLN A 1 190 ? -0.550 -0.193 11.183 1.00 75.50 190 GLN A O 1
ATOM 1430 N N . LYS A 1 191 ? -2.572 -1.056 11.623 1.00 73.38 191 LYS A N 1
ATOM 1431 C CA . LYS A 1 191 ? -2.305 -2.388 11.052 1.00 73.38 191 LYS A CA 1
ATOM 1432 C C . LYS A 1 191 ? -2.359 -2.417 9.527 1.00 73.38 191 LYS A C 1
ATOM 1434 O O . LYS A 1 191 ? -1.694 -3.252 8.924 1.00 73.38 191 LYS A O 1
ATOM 1439 N N . THR A 1 192 ? -3.178 -1.569 8.913 1.00 73.88 192 THR A N 1
ATOM 1440 C CA . THR A 1 192 ? -3.382 -1.538 7.460 1.00 73.88 192 THR A CA 1
ATOM 1441 C C . THR A 1 192 ? -2.502 -0.505 6.762 1.00 73.88 192 THR A C 1
ATOM 1443 O O . THR A 1 192 ? -2.399 -0.537 5.542 1.00 73.88 192 THR A O 1
ATOM 1446 N N . GLY A 1 193 ? -1.904 0.432 7.505 1.00 67.56 193 GLY A N 1
ATOM 1447 C CA . GLY A 1 193 ? -1.109 1.526 6.945 1.00 67.56 193 GLY A CA 1
ATOM 1448 C C . GLY A 1 193 ? -1.937 2.576 6.199 1.00 67.56 193 GLY A C 1
ATOM 1449 O O . GLY A 1 193 ? -1.371 3.396 5.479 1.00 67.56 193 GLY A O 1
ATOM 1450 N N . PHE A 1 194 ? -3.267 2.568 6.350 1.00 77.06 194 PHE A N 1
ATOM 1451 C CA . PHE A 1 194 ? -4.111 3.589 5.732 1.00 77.06 194 PHE A CA 1
ATOM 1452 C C . PHE A 1 194 ? -4.052 4.884 6.536 1.00 77.06 194 PHE A C 1
ATOM 1454 O O . PHE A 1 194 ? -4.080 4.883 7.765 1.00 77.06 194 PHE A O 1
ATOM 1461 N N . ARG A 1 195 ? -4.003 6.001 5.814 1.00 70.50 195 ARG A N 1
ATOM 1462 C CA . ARG A 1 195 ? -3.911 7.352 6.370 1.00 70.50 195 ARG A CA 1
ATOM 1463 C C . ARG A 1 195 ? -5.202 7.770 7.057 1.00 70.50 195 ARG A C 1
ATOM 1465 O O . ARG A 1 195 ? -5.164 8.453 8.076 1.00 70.50 195 ARG A O 1
ATOM 1472 N N . ASP A 1 196 ? -6.342 7.363 6.502 1.00 78.69 196 ASP A N 1
ATOM 1473 C CA . ASP A 1 196 ? -7.647 7.772 6.997 1.00 78.69 196 ASP A CA 1
ATOM 1474 C C . ASP A 1 196 ? -8.761 6.749 6.719 1.00 78.69 196 ASP A C 1
ATOM 1476 O O . ASP A 1 196 ? -8.611 5.764 5.989 1.00 78.69 196 ASP A O 1
ATOM 1480 N N . ARG A 1 197 ? -9.916 7.004 7.346 1.00 86.81 197 ARG A N 1
ATOM 1481 C CA . ARG A 1 197 ? -11.138 6.203 7.215 1.00 86.81 197 ARG A CA 1
ATOM 1482 C C . ARG A 1 197 ? -11.616 6.105 5.765 1.00 86.81 197 ARG A C 1
ATOM 1484 O O . ARG A 1 197 ? -12.138 5.064 5.383 1.00 86.81 197 ARG A O 1
ATOM 1491 N N . SER A 1 198 ? -11.495 7.178 4.988 1.00 81.94 198 SER A N 1
ATOM 1492 C CA . SER A 1 198 ? -11.998 7.231 3.614 1.00 81.94 198 SER A CA 1
ATOM 1493 C C . SER A 1 198 ? -11.196 6.290 2.722 1.00 81.94 198 SER A C 1
ATOM 1495 O O . SER A 1 198 ? -11.766 5.512 1.960 1.00 81.94 198 SER A O 1
ATOM 1497 N N . GLN A 1 199 ? -9.874 6.300 2.885 1.00 78.00 199 GLN A N 1
ATOM 1498 C CA . GLN A 1 199 ? -8.960 5.391 2.213 1.00 78.00 199 GLN A CA 1
ATOM 1499 C C . GLN A 1 199 ? -9.232 3.931 2.605 1.00 78.00 199 GLN A C 1
ATOM 1501 O O . GLN A 1 199 ? -9.311 3.074 1.725 1.00 78.00 199 GLN A O 1
ATOM 1506 N N . LEU A 1 200 ? -9.451 3.657 3.897 1.00 81.44 200 LEU A N 1
ATOM 1507 C CA . LEU A 1 200 ? -9.849 2.334 4.393 1.00 81.44 200 LEU A CA 1
ATOM 1508 C C . LEU A 1 200 ? -11.173 1.862 3.761 1.00 81.44 200 LEU A C 1
ATOM 1510 O O . LEU A 1 200 ? -11.241 0.745 3.253 1.00 81.44 200 LEU A O 1
ATOM 1514 N N . ALA A 1 201 ? -12.202 2.715 3.755 1.00 83.38 201 ALA A N 1
ATOM 1515 C CA . ALA A 1 201 ? -13.524 2.397 3.212 1.00 83.38 201 ALA A CA 1
ATOM 1516 C C . ALA A 1 201 ? -13.490 2.119 1.700 1.00 83.38 201 ALA A C 1
ATOM 1518 O O . ALA A 1 201 ? -14.206 1.245 1.220 1.00 83.38 201 ALA A O 1
ATOM 1519 N N . ALA A 1 202 ? -12.645 2.840 0.956 1.00 75.50 202 ALA A N 1
ATOM 1520 C CA . ALA A 1 202 ? -12.505 2.671 -0.487 1.00 75.50 202 ALA A CA 1
ATOM 1521 C C . ALA A 1 202 ? -11.706 1.416 -0.876 1.00 75.50 202 ALA A C 1
ATOM 1523 O O . ALA A 1 202 ? -11.976 0.817 -1.915 1.00 75.50 202 ALA A O 1
ATOM 1524 N N . ARG A 1 203 ? -10.701 1.033 -0.074 1.00 73.75 203 ARG A N 1
ATOM 1525 C CA . ARG A 1 203 ? -9.721 -0.004 -0.447 1.00 73.75 203 ARG A CA 1
ATOM 1526 C C . ARG A 1 203 ? -9.950 -1.361 0.205 1.00 73.75 203 ARG A C 1
ATOM 1528 O O . ARG A 1 203 ? -9.430 -2.350 -0.304 1.00 73.75 203 ARG A O 1
ATOM 1535 N N . MET A 1 204 ? -10.726 -1.445 1.287 1.00 75.31 204 MET A N 1
ATOM 1536 C CA . MET A 1 204 ? -11.076 -2.727 1.902 1.00 75.31 204 MET A CA 1
ATOM 1537 C C . MET A 1 204 ? -12.524 -3.115 1.592 1.00 75.31 204 MET A C 1
ATOM 1539 O O . MET A 1 204 ? -13.447 -2.520 2.152 1.00 75.31 204 MET A O 1
ATOM 1543 N N . PRO A 1 205 ? -12.764 -4.136 0.749 1.00 63.34 205 PRO A N 1
ATOM 1544 C CA . PRO A 1 205 ? -14.099 -4.697 0.609 1.00 63.34 205 PRO A CA 1
ATOM 1545 C C . PRO A 1 205 ? -14.486 -5.382 1.925 1.00 63.34 205 PRO A C 1
ATOM 1547 O O . PRO A 1 205 ? -13.706 -6.157 2.481 1.00 63.34 205 PRO A O 1
ATOM 1550 N N . GLY A 1 206 ? -15.685 -5.096 2.438 1.00 58.56 206 GLY A N 1
ATOM 1551 C CA . GLY A 1 206 ? -16.196 -5.690 3.674 1.00 58.56 206 GLY A CA 1
ATOM 1552 C C . GLY A 1 206 ? -16.322 -7.210 3.558 1.00 58.56 206 GLY A C 1
ATOM 1553 O O . GLY A 1 206 ? -17.346 -7.727 3.123 1.00 58.56 206 GLY A O 1
ATOM 1554 N N . ARG A 1 207 ? -15.270 -7.945 3.927 1.00 54.66 207 ARG A N 1
ATOM 1555 C CA . ARG A 1 207 ? -15.316 -9.398 4.093 1.00 54.66 207 ARG A CA 1
ATOM 1556 C C . ARG A 1 207 ? -15.761 -9.697 5.517 1.00 54.66 207 ARG A C 1
ATOM 1558 O O . ARG A 1 207 ? -14.973 -9.586 6.453 1.00 54.66 207 ARG A O 1
ATOM 1565 N N . LEU A 1 208 ? -17.021 -10.093 5.675 1.00 45.81 208 LEU A N 1
ATOM 1566 C CA . LEU A 1 208 ? -17.466 -10.742 6.905 1.00 45.81 208 LEU A CA 1
ATOM 1567 C C . LEU A 1 208 ? -16.644 -12.030 7.105 1.00 45.81 208 LEU A C 1
ATOM 1569 O O . LEU A 1 208 ? -16.487 -12.796 6.147 1.00 45.81 208 LEU A O 1
ATOM 1573 N N . PRO A 1 209 ? -16.102 -12.288 8.308 1.00 41.31 209 PRO A N 1
ATOM 1574 C CA . PRO A 1 209 ? -15.465 -13.564 8.597 1.00 41.31 209 PRO A CA 1
ATOM 1575 C C . PRO A 1 209 ? -16.487 -14.695 8.414 1.00 41.31 209 PRO A C 1
ATOM 1577 O O . PRO A 1 209 ? -17.640 -14.572 8.828 1.00 41.31 209 PRO A O 1
ATOM 1580 N N . ALA A 1 210 ? -16.070 -15.794 7.778 1.00 38.91 210 ALA A N 1
ATOM 1581 C CA . ALA A 1 210 ? -16.898 -16.989 7.667 1.00 38.91 210 ALA A CA 1
ATOM 1582 C C . ALA A 1 210 ? -17.280 -17.452 9.081 1.00 38.91 210 ALA A C 1
ATOM 1584 O O . ALA A 1 210 ? -16.398 -17.742 9.893 1.00 38.91 210 ALA A O 1
ATOM 1585 N N . ALA A 1 211 ? -18.583 -17.460 9.367 1.00 34.50 211 ALA A N 1
ATOM 1586 C CA . ALA A 1 211 ? -19.131 -17.919 10.635 1.00 34.50 211 ALA A CA 1
ATOM 1587 C C . ALA A 1 211 ? -18.580 -19.320 10.955 1.00 34.50 211 ALA A C 1
ATOM 1589 O O . ALA A 1 211 ? -18.650 -20.221 10.116 1.00 34.50 211 ALA A O 1
ATOM 1590 N N . ARG A 1 212 ? -17.980 -19.464 12.139 1.00 34.47 212 ARG A N 1
ATOM 1591 C CA . ARG A 1 212 ? -17.620 -20.756 12.731 1.00 34.47 212 ARG A CA 1
ATOM 1592 C C . ARG A 1 212 ? -18.737 -21.229 13.640 1.00 34.47 212 ARG A C 1
ATOM 1594 O O . ARG A 1 212 ? -19.311 -20.358 14.329 1.00 34.47 212 ARG A O 1
#

pLDDT: mean 72.77, std 18.55, range [29.59, 95.88]

Radius of gyration: 22.89 Å; chains: 1; bounding box: 73×46×49 Å